Protein 5XP6 (pdb70)

Organism: Klebsiella pneumoniae (NCBI:txid573)

Foldseek 3Di:
DWDDQPQKIWADDDPFKIKIWHWDQDVPPGTFIFIWMWGDDDQEIETEFAALAQVVRLSVVVCCCVPPNHYHAAYEFFAQARRGARNVVNCVVSVHQYEYAPVRQVCNVVNVGHHGPFHWDADPLFWTDDVRVPPVRQWTKGQLAFFLARRGIWTDGPPDLEIERELLWDALPDPASPDSVRGDLVCSLSSLVSSCVVRVSRQWYHYTGDHIYGCSRSVNSSVRSVVSD

Secondary structure (DSSP, 8-state):
--EEETTEEEEEEETTEEEEEEEEEETTTEEEEEEEEEEEETTEEEEES--SSHHHHHHHHHHHHHHT-S-EEEEEE-SSSHHHHTTHHHHHHTT-EEEEEHHHHHHTTTTTPPPPSEEE-B-TTSBBPGGGSTT-TTEEEE---SSSSTT--EEEETTSSEEE-GGG---TT-SS----TT--TTTHHHHHHHHHHHSTT--EEE-SSS--B-THHHHHHHHHHHTT-

Solvent-accessible surface area: 9811 Å² total; per-residue (Å²): 119,97,62,206,35,65,107,4,28,3,77,100,22,22,117,44,0,33,10,1,10,1,76,44,104,62,126,82,175,42,67,40,34,2,8,0,0,0,3,78,43,45,52,52,0,0,2,0,0,2,1,14,40,56,118,24,2,42,55,1,28,69,4,2,133,126,93,25,88,62,93,25,39,4,0,0,0,1,1,2,39,64,10,0,1,20,0,2,74,13,0,51,96,58,69,8,32,0,18,0,11,37,58,0,20,129,31,0,98,136,62,65,25,68,35,10,101,82,50,0,54,40,40,124,104,5,80,21,73,112,96,35,12,63,117,9,52,24,8,84,0,12,55,10,13,35,0,11,6,48,3,2,2,0,0,2,6,78,87,44,89,7,0,0,1,1,2,0,1,16,31,31,164,24,193,70,8,49,113,54,70,78,25,39,62,84,89,0,3,66,3,0,110,33,0,5,79,15,16,92,188,8,68,52,0,0,0,0,67,21,59,23,35,56,76,42,0,10,92,54,0,0,165,32,0,41,186,56,169

Structure (mmCIF, N/CA/C/O backbone):
data_5XP6
#
_entry.id   5XP6
#
_cell.length_a   41.425
_cell.length_b   59.807
_cell.length_c   42.098
_cell.angle_alpha   90.000
_cell.angle_beta   97.780
_cell.angle_gamma   90.000
#
_symmetry.space_group_name_H-M   'P 1 21 1'
#
loop_
_entity.id
_entity.type
_entity.pdbx_description
1 polymer 'Metallo-beta-lactamase type 2'
2 non-polymer 'ZINC ION'
3 non-polymer 'HYDROXIDE ION'
4 non-polymer 1,2-ETHANEDIOL
5 non-polymer 'SUCCINIC ACID'
6 water water
#
loop_
_atom_site.group_PDB
_atom_site.id
_atom_site.type_symbol
_atom_site.label_atom_id
_atom_site.label_alt_id
_atom_site.label_comp_id
_atom_site.label_asym_id
_atom_site.label_entity_id
_atom_site.label_seq_id
_atom_site.pdbx_PDB_ins_code
_atom_site.Cartn_x
_atom_site.Cartn_y
_atom_site.Cartn_z
_atom_site.occupancy
_atom_site.B_iso_or_equiv
_atom_site.auth_seq_id
_atom_site.auth_comp_id
_atom_site.auth_asym_id
_atom_site.auth_atom_id
_atom_site.pdbx_PDB_model_num
ATOM 1 N N . GLY A 1 15 ? -8.544 -9.816 9.235 1.00 23.88 42 GLY A N 1
ATOM 2 C CA . GLY A 1 15 ? -8.350 -10.786 8.121 1.00 22.65 42 GLY A CA 1
ATOM 3 C C . GLY A 1 15 ? -7.088 -10.490 7.336 1.00 21.04 42 GLY A C 1
ATOM 4 O O . GLY A 1 15 ? -6.140 -11.279 7.353 1.00 21.11 42 GLY A O 1
ATOM 5 N N . ASP A 1 16 ? -7.083 -9.343 6.654 1.00 17.80 43 ASP A N 1
ATOM 6 C CA . ASP A 1 16 ? -5.936 -8.898 5.869 1.00 14.92 43 ASP A CA 1
ATOM 7 C C . ASP A 1 16 ? -4.650 -8.921 6.680 1.00 13.60 43 ASP A C 1
ATOM 8 O O . ASP A 1 16 ? -4.627 -8.592 7.866 1.00 15.83 43 ASP A O 1
ATOM 13 N N . GLN A 1 17 ? -3.582 -9.310 6.001 1.00 11.29 44 GLN A N 1
ATOM 14 C CA A GLN A 1 17 ? -2.256 -9.300 6.579 0.65 11.28 44 GLN A CA 1
ATOM 15 C CA B GLN A 1 17 ? -2.247 -9.313 6.570 0.35 11.50 44 GLN A CA 1
ATOM 16 C C . GLN A 1 17 ? -1.398 -8.350 5.764 1.00 9.71 44 GLN A C 1
ATOM 17 O O . GLN A 1 17 ? -1.154 -8.592 4.585 1.00 10.10 44 GLN A O 1
ATOM 28 N N . ARG A 1 18 ? -0.956 -7.263 6.393 1.00 8.86 45 ARG A N 1
ATOM 29 C CA . ARG A 1 18 ? -0.049 -6.329 5.743 1.00 8.47 45 ARG A CA 1
ATOM 30 C C . ARG A 1 18 ? 1.352 -6.894 5.866 1.00 9.10 45 ARG A C 1
ATOM 31 O O . ARG A 1 18 ? 1.776 -7.276 6.951 1.00 12.16 45 ARG A O 1
ATOM 39 N N . PHE A 1 19 ? 2.064 -6.965 4.752 1.00 8.18 46 PHE A N 1
ATOM 40 C CA . PHE A 1 19 ? 3.404 -7.527 4.727 1.00 8.76 46 PHE A CA 1
ATOM 41 C C . PHE A 1 19 ? 4.195 -6.630 3.802 1.00 9.01 46 PHE A C 1
ATOM 42 O O . PHE A 1 19 ? 4.003 -6.665 2.584 1.00 8.98 46 PHE A O 1
ATOM 50 N N . GLY A 1 20 ? 5.048 -5.797 4.392 1.00 10.58 47 GLY A N 1
ATOM 51 C CA . GLY A 1 20 ? 5.652 -4.702 3.657 1.00 10.60 47 GLY A CA 1
ATOM 52 C C . GLY A 1 20 ? 4.547 -3.877 3.028 1.00 9.66 4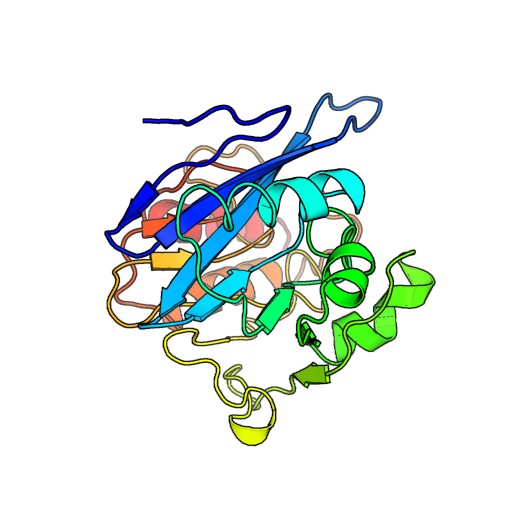7 GLY A C 1
ATOM 53 O O . GLY A 1 20 ? 3.575 -3.520 3.690 1.00 10.30 47 GLY A O 1
ATOM 54 N N . ASP A 1 21 ? 4.680 -3.609 1.737 1.00 8.59 48 ASP A N 1
ATOM 55 C CA . ASP A 1 21 ? 3.726 -2.773 1.018 1.00 7.62 48 ASP A CA 1
ATOM 56 C C . ASP A 1 21 ? 2.640 -3.583 0.312 1.00 6.65 48 ASP A C 1
ATOM 57 O O . ASP A 1 21 ? 1.904 -3.028 -0.502 1.00 7.17 48 ASP A O 1
ATOM 62 N N . LEU A 1 22 ? 2.539 -4.872 0.637 1.00 6.45 49 LEU A N 1
ATOM 63 C CA . LEU A 1 22 ? 1.550 -5.761 0.042 1.00 6.41 49 LEU A CA 1
ATOM 64 C C . LEU A 1 22 ? 0.541 -6.203 1.098 1.00 6.38 49 LEU A C 1
ATOM 65 O O . LEU A 1 22 ? 0.749 -6.011 2.305 1.00 6.91 49 LEU A O 1
ATOM 70 N N . VAL A 1 23 ? -0.562 -6.781 0.635 1.00 6.34 50 VAL A N 1
ATOM 71 C CA . VAL A 1 23 ? -1.598 -7.306 1.515 1.00 6.60 50 VAL A CA 1
ATOM 72 C C . VAL A 1 23 ? -1.923 -8.734 1.081 1.00 6.50 50 VAL A C 1
ATOM 73 O O . VAL A 1 23 ? -2.018 -9.021 -0.116 1.00 6.97 50 VAL A O 1
ATOM 77 N N . PHE A 1 24 ? -2.090 -9.619 2.065 1.00 6.76 51 PHE A N 1
ATOM 78 C CA . PHE A 1 24 ? -2.422 -11.020 1.829 1.00 7.28 51 PHE A CA 1
ATOM 79 C C . PHE A 1 24 ? -3.692 -11.355 2.596 1.00 7.49 51 PHE A C 1
ATOM 80 O O . PHE A 1 24 ? -3.855 -10.930 3.737 1.00 8.95 51 PHE A O 1
ATOM 88 N N A ARG A 1 25 ? -4.588 -12.114 1.975 0.46 7.60 52 ARG A N 1
ATOM 89 N N B ARG A 1 25 ? -4.595 -12.098 1.960 0.54 7.41 52 ARG A N 1
ATOM 90 C CA A ARG A 1 25 ? -5.855 -12.468 2.606 0.46 8.47 52 ARG A CA 1
ATOM 91 C CA B ARG A 1 25 ? -5.874 -12.467 2.568 0.54 8.10 52 ARG A CA 1
ATOM 92 C C A ARG A 1 25 ? -6.194 -13.917 2.310 0.46 7.67 52 ARG A C 1
ATOM 93 C C B ARG A 1 25 ? -6.143 -13.939 2.305 0.54 7.56 52 ARG A C 1
ATOM 94 O O A ARG A 1 25 ? -6.302 -14.304 1.147 0.46 7.54 52 ARG A O 1
ATOM 95 O O B ARG A 1 25 ? -6.145 -14.367 1.153 0.54 7.29 52 ARG A O 1
ATOM 110 N N . GLN A 1 26 ? -6.372 -14.719 3.356 1.00 8.08 53 GLN A N 1
ATOM 111 C CA . GLN A 1 26 ? -6.740 -16.112 3.167 1.00 7.58 53 GLN A CA 1
ATOM 112 C C . GLN A 1 26 ? -8.195 -16.191 2.703 1.00 7.53 53 GLN A C 1
ATOM 113 O O . GLN A 1 26 ? -9.081 -15.595 3.321 1.00 9.60 53 GLN A O 1
ATOM 119 N N . LEU A 1 27 ? -8.426 -16.924 1.617 1.00 6.80 54 LEU A N 1
ATOM 120 C CA . LEU A 1 27 ? -9.766 -17.091 1.045 1.00 7.56 54 LEU A CA 1
ATOM 121 C C . LEU A 1 27 ? -10.388 -18.455 1.330 1.00 8.23 54 LEU A C 1
ATOM 122 O O . LEU A 1 27 ? -11.606 -18.592 1.337 1.00 10.83 54 LEU A O 1
ATOM 127 N N . ALA A 1 28 ? -9.544 -19.460 1.527 1.00 8.07 55 ALA A N 1
ATOM 128 C CA . ALA A 1 28 ? -9.970 -20.839 1.755 1.00 9.04 55 ALA A CA 1
ATOM 129 C C . ALA A 1 28 ? -8.772 -21.536 2.379 1.00 8.09 55 ALA A C 1
ATOM 130 O O . ALA A 1 28 ? -7.691 -20.972 2.386 1.00 8.39 55 ALA A O 1
ATOM 132 N N . PRO A 1 29 ? -8.933 -22.763 2.891 1.00 9.49 56 PRO A N 1
ATOM 133 C CA . PRO A 1 29 ? -7.802 -23.410 3.584 1.00 10.61 56 PRO A CA 1
ATOM 134 C C . PRO A 1 29 ? -6.415 -23.409 2.903 1.00 10.07 56 PRO A C 1
ATOM 135 O O . PRO A 1 29 ? -5.387 -23.264 3.563 1.00 11.76 56 PRO A O 1
ATOM 139 N N . ASN A 1 30 ? -6.391 -23.554 1.591 1.00 9.24 57 ASN A N 1
ATOM 140 C CA . ASN A 1 30 ? -5.145 -23.624 0.823 1.00 7.91 57 ASN A CA 1
ATOM 141 C C . ASN A 1 30 ? -5.024 -22.493 -0.208 1.00 6.71 57 ASN A C 1
ATOM 142 O O . ASN A 1 30 ? -4.253 -22.609 -1.159 1.00 7.11 57 ASN A O 1
ATOM 147 N N . VAL A 1 31 ? -5.788 -21.412 -0.034 1.00 6.28 58 VAL A N 1
ATOM 148 C CA . VAL A 1 31 ? -5.827 -20.345 -1.036 1.00 5.88 58 VAL A CA 1
ATOM 149 C C . VAL A 1 31 ? -5.746 -18.972 -0.382 1.00 5.71 58 VAL A C 1
ATOM 150 O O . VAL A 1 31 ? -6.518 -18.664 0.531 1.00 6.25 58 VAL A O 1
ATOM 154 N N . TRP A 1 32 ? -4.830 -18.147 -0.888 1.00 5.64 59 TRP A N 1
ATOM 155 C CA . TRP A 1 32 ? -4.668 -16.771 -0.445 1.00 5.98 59 TRP A CA 1
ATOM 156 C C . TRP A 1 32 ? -4.665 -15.838 -1.631 1.00 5.65 59 TRP A C 1
ATOM 157 O O . TRP A 1 32 ? -4.204 -16.194 -2.721 1.00 6.45 59 TRP A O 1
ATOM 168 N N . GLN A 1 33 ? -5.151 -14.620 -1.409 1.00 5.66 60 GLN A N 1
ATOM 169 C CA . GLN A 1 33 ? -5.073 -13.543 -2.384 1.00 5.33 60 GLN A CA 1
ATOM 170 C C . GLN A 1 33 ? -3.900 -12.634 -2.045 1.00 5.31 60 GLN A C 1
ATOM 171 O O . GLN A 1 33 ? -3.764 -12.204 -0.895 1.00 6.19 60 GLN A O 1
ATOM 177 N N . HIS A 1 34 ? -3.064 -12.345 -3.041 1.00 4.99 61 HIS A N 1
ATOM 178 C CA . HIS A 1 34 ? -2.015 -11.337 -2.913 1.00 5.17 61 HIS A CA 1
ATOM 179 C C . HIS A 1 34 ? -2.452 -10.050 -3.544 1.00 4.96 61 HIS A C 1
ATOM 180 O O . HIS A 1 34 ? -3.121 -10.066 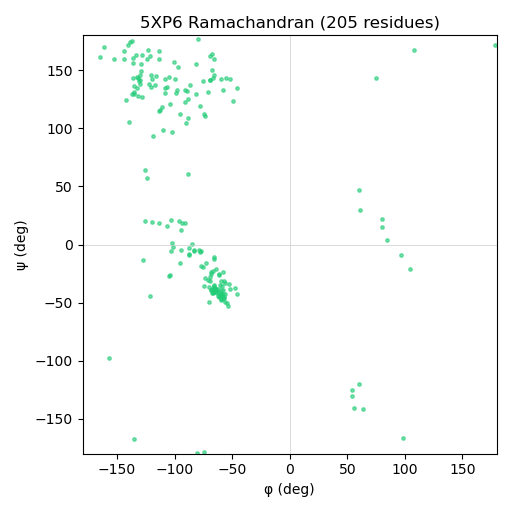-4.580 1.00 5.22 61 HIS A O 1
ATOM 187 N N . THR A 1 35 ? -2.083 -8.928 -2.925 1.00 5.37 62 THR A N 1
ATOM 188 C CA . THR A 1 35 ? -2.457 -7.616 -3.426 1.00 5.28 62 THR A CA 1
ATOM 189 C C . THR A 1 35 ? -1.245 -6.689 -3.378 1.00 5.18 62 THR A C 1
ATOM 190 O O . THR A 1 35 ? -0.559 -6.595 -2.349 1.00 5.91 62 THR A O 1
ATOM 194 N N . SER A 1 36 ? -1.002 -6.005 -4.494 1.00 5.12 63 SER A N 1
ATOM 195 C CA . SER A 1 36 ? 0.090 -5.055 -4.624 1.00 5.23 63 SER A CA 1
ATOM 196 C C . SER A 1 36 ? -0.438 -3.782 -5.281 1.00 5.15 63 SER A C 1
ATOM 197 O O . SE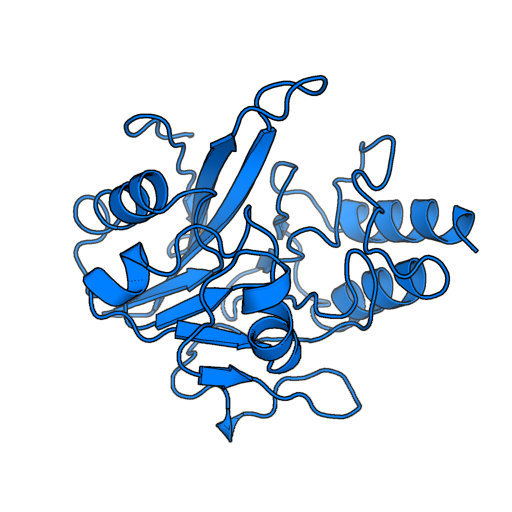R A 1 36 ? -1.505 -3.791 -5.902 1.00 5.42 63 SER A O 1
ATOM 200 N N . TYR A 1 37 ? 0.328 -2.701 -5.162 1.00 5.62 64 TYR A N 1
ATOM 201 C CA . TYR A 1 37 ? -0.140 -1.365 -5.538 1.00 5.94 64 TYR A CA 1
ATOM 202 C C . TYR A 1 37 ? 0.853 -0.646 -6.426 1.00 6.27 64 TYR A C 1
ATOM 203 O O . TYR A 1 37 ? 2.054 -0.707 -6.181 1.00 7.20 64 TYR A O 1
ATOM 212 N N . LEU A 1 38 ? 0.348 0.071 -7.427 1.00 6.55 65 LEU A N 1
ATOM 213 C CA . LEU A 1 38 ? 1.177 0.940 -8.259 1.00 7.52 65 LEU A CA 1
ATOM 214 C C . LEU A 1 38 ? 0.499 2.275 -8.474 1.00 9.10 65 LEU A C 1
ATOM 215 O O . LEU A 1 38 ? -0.685 2.329 -8.777 1.00 10.14 65 LEU A O 1
ATOM 220 N N . ASP A 1 39 ? 1.260 3.356 -8.374 1.00 11.04 66 ASP A N 1
ATOM 221 C CA A ASP A 1 39 ? 0.747 4.665 -8.751 0.15 11.89 66 ASP A CA 1
ATOM 222 C CA B ASP A 1 39 ? 0.752 4.663 -8.761 0.85 11.86 66 ASP A CA 1
ATOM 223 C C . ASP A 1 39 ? 0.490 4.725 -10.262 1.00 12.22 66 ASP A C 1
ATOM 224 O O . ASP A 1 39 ? 1.378 4.434 -11.067 1.00 13.60 66 ASP A O 1
ATOM 233 N N . MET A 1 40 ? -0.737 5.081 -10.632 1.00 13.40 67 MET A N 1
ATOM 234 C CA . MET A 1 40 ? -1.094 5.355 -12.014 1.00 15.80 67 MET A CA 1
ATOM 235 C C . MET A 1 40 ? -1.322 6.858 -12.008 1.00 17.19 67 MET A C 1
ATOM 236 O O . MET A 1 40 ? -2.384 7.312 -11.572 1.00 18.34 67 MET A O 1
ATOM 241 N N . PRO A 1 41 ? -0.316 7.643 -12.435 1.00 19.05 68 PRO A N 1
ATOM 242 C CA . PRO A 1 41 ? -0.480 9.091 -12.334 1.00 19.93 68 PRO A CA 1
ATOM 243 C C . PRO A 1 41 ? -1.816 9.552 -12.919 1.00 21.90 68 PRO A C 1
ATOM 244 O O . PRO A 1 41 ? -2.116 9.250 -14.073 1.00 23.74 68 PRO A O 1
ATOM 248 N N . GLY A 1 42 ? -2.618 10.242 -12.110 1.00 21.54 69 GLY A N 1
ATOM 249 C CA . GLY A 1 42 ? -3.952 10.680 -12.523 1.00 24.54 69 GLY A CA 1
ATOM 250 C C . GLY A 1 42 ? -5.094 9.770 -12.089 1.00 24.78 69 GLY A C 1
ATOM 251 O O . GLY A 1 42 ? -6.261 10.132 -12.248 1.00 28.22 69 GLY A O 1
ATOM 252 N N . PHE A 1 43 ? -4.770 8.590 -11.554 1.00 22.63 70 PHE A N 1
ATOM 253 C CA . PHE A 1 43 ? -5.788 7.649 -11.064 1.00 22.71 70 PHE A CA 1
ATOM 254 C C . PHE A 1 43 ? -5.570 7.170 -9.620 1.00 19.98 70 PHE A C 1
ATOM 255 O O . PHE A 1 43 ? -6.471 6.572 -9.037 1.00 20.93 70 PHE A O 1
ATOM 263 N N . GLY A 1 44 ? -4.390 7.413 -9.050 1.00 14.91 71 GLY A N 1
ATOM 264 C CA . GLY A 1 44 ? -4.084 6.977 -7.691 1.00 11.77 71 GLY A CA 1
ATOM 265 C C . GLY A 1 44 ? -3.289 5.686 -7.632 1.00 9.94 71 GLY A C 1
ATOM 266 O O . GLY A 1 44 ? -2.736 5.231 -8.629 1.00 10.20 71 GLY A O 1
ATOM 267 N N . ALA A 1 45 ? -3.234 5.111 -6.436 1.00 9.05 72 ALA A N 1
ATOM 268 C CA . ALA A 1 45 ? -2.491 3.882 -6.176 1.00 8.82 72 ALA A CA 1
ATOM 269 C C . ALA A 1 45 ? -3.406 2.687 -6.397 1.00 8.64 72 ALA A C 1
ATOM 270 O O . ALA A 1 45 ? -4.248 2.385 -5.563 1.00 10.54 72 ALA A O 1
ATOM 272 N N . VAL A 1 46 ? -3.213 1.994 -7.512 1.00 7.13 73 VAL A N 1
ATOM 273 C CA . VAL A 1 46 ? -4.142 0.976 -7.978 1.00 7.00 73 VAL A CA 1
ATOM 274 C C . VAL A 1 46 ? -3.764 -0.395 -7.427 1.00 6.08 73 VAL A C 1
ATOM 275 O O . VAL A 1 46 ? -2.650 -0.877 -7.638 1.00 6.22 73 VAL A O 1
ATOM 279 N N . ALA A 1 47 ? -4.702 -1.016 -6.719 1.00 6.32 74 ALA A N 1
ATOM 280 C CA . ALA A 1 47 ? -4.535 -2.374 -6.215 1.00 6.17 74 ALA A CA 1
ATOM 281 C C . ALA A 1 47 ? -4.693 -3.377 -7.344 1.00 5.85 74 ALA A C 1
ATOM 282 O O . ALA A 1 47 ? -5.583 -3.227 -8.185 1.00 7.20 74 ALA A O 1
ATOM 284 N N . SER A 1 48 ? -3.869 -4.420 -7.325 1.00 5.27 75 SER A N 1
ATOM 285 C CA . SER A 1 48 ? -4.039 -5.568 -8.204 1.00 5.12 75 SER A CA 1
ATOM 286 C C . SER A 1 48 ? -3.910 -6.837 -7.378 1.00 4.74 75 SER A C 1
ATOM 287 O O . SER A 1 48 ? -2.975 -6.965 -6.576 1.00 4.97 75 SER A O 1
ATOM 290 N N . ASN A 1 49 ? -4.832 -7.768 -7.609 1.00 4.85 76 ASN A N 1
ATOM 291 C CA . ASN A 1 49 ? -4.890 -9.036 -6.896 1.00 4.79 76 ASN A CA 1
ATOM 292 C C . ASN A 1 49 ? -4.475 -10.217 -7.774 1.00 4.61 76 ASN A C 1
ATOM 293 O O . ASN A 1 49 ? -4.850 -10.286 -8.952 1.00 5.23 76 ASN A O 1
ATOM 298 N N . GLY A 1 50 ? -3.778 -11.163 -7.151 1.00 4.69 77 GLY A N 1
ATOM 299 C CA . GLY A 1 50 ? -3.565 -12.495 -7.704 1.00 4.62 77 GLY A CA 1
ATOM 300 C C . GLY A 1 50 ? -3.785 -13.541 -6.621 1.00 4.46 77 GLY A C 1
ATOM 301 O O . GLY A 1 50 ? -4.314 -13.238 -5.552 1.00 4.98 77 GLY A O 1
ATOM 302 N N . LEU A 1 51 ? -3.375 -14.777 -6.910 1.00 4.73 78 LEU A N 1
ATOM 303 C CA . LEU A 1 51 ? -3.627 -15.891 -6.001 1.00 4.79 78 LEU A CA 1
ATOM 304 C C . LEU A 1 51 ? -2.376 -16.696 -5.696 1.00 4.72 78 LEU A C 1
ATOM 305 O O . LEU A 1 51 ? -1.425 -16.745 -6.485 1.00 5.08 78 LEU A O 1
ATOM 310 N N . ILE A 1 52 ? -2.429 -17.352 -4.540 1.00 4.82 79 ILE A N 1
ATOM 311 C CA . ILE A 1 52 ? -1.414 -18.284 -4.071 1.00 5.04 79 ILE A CA 1
ATOM 312 C C . ILE A 1 52 ? -2.178 -19.528 -3.610 1.00 4.99 79 ILE A C 1
ATOM 313 O O . ILE A 1 52 ? -3.116 -19.414 -2.814 1.00 5.81 79 ILE A O 1
ATOM 318 N N . VAL A 1 53 ? -1.783 -20.698 -4.105 1.00 5.13 80 VAL A N 1
ATOM 319 C CA . VAL A 1 53 ? -2.487 -21.939 -3.805 1.00 5.39 80 VAL A CA 1
ATOM 320 C C . VAL A 1 53 ? -1.484 -22.969 -3.307 1.00 5.70 80 VAL A C 1
ATOM 321 O O . VAL A 1 53 ? -0.493 -23.237 -3.986 1.00 6.16 80 VAL A O 1
ATOM 325 N N . ARG A 1 54 ? -1.737 -23.561 -2.139 1.00 6.00 81 ARG A N 1
ATOM 326 C CA . ARG A 1 54 ? -0.950 -24.713 -1.716 1.00 6.39 81 ARG A CA 1
ATOM 327 C C . ARG A 1 54 ? -1.615 -25.971 -2.258 1.00 6.44 81 ARG A C 1
ATOM 328 O O . ARG A 1 54 ? -2.798 -26.213 -2.018 1.00 7.22 81 ARG A O 1
ATOM 336 N N . ASP A 1 55 ? -0.838 -26.765 -2.987 1.00 6.55 82 ASP A N 1
ATOM 337 C CA . ASP A 1 55 ? -1.268 -28.059 -3.496 1.00 7.22 82 ASP A CA 1
ATOM 338 C C . ASP A 1 55 ? -0.348 -29.111 -2.890 1.00 6.95 82 ASP A C 1
ATOM 339 O O . ASP A 1 55 ? 0.731 -29.369 -3.418 1.00 7.50 82 ASP A O 1
ATOM 344 N N . GLY A 1 56 ? -0.759 -29.691 -1.765 1.00 7.06 83 GLY A N 1
ATOM 345 C CA . GLY A 1 56 ? 0.081 -30.646 -1.055 1.00 7.39 83 GLY A CA 1
ATOM 346 C C . GLY A 1 56 ? 1.385 -30.007 -0.616 1.00 6.98 83 GLY A C 1
ATOM 347 O O . GLY A 1 56 ? 1.379 -29.039 0.146 1.00 7.40 83 GLY A O 1
ATOM 348 N N . GLY A 1 57 ? 2.496 -30.555 -1.101 1.00 7.14 84 GLY A N 1
ATOM 349 C CA . GLY A 1 57 ? 3.826 -30.081 -0.739 1.00 7.52 84 GLY A CA 1
ATOM 350 C C . GLY A 1 57 ? 4.426 -29.006 -1.621 1.00 7.42 84 GLY A C 1
ATOM 351 O O . GLY A 1 57 ? 5.632 -28.800 -1.574 1.00 8.84 84 GLY A O 1
ATOM 352 N N . ARG A 1 58 ? 3.610 -28.313 -2.407 1.00 7.27 85 ARG A N 1
ATOM 353 C CA . ARG A 1 58 ? 4.120 -27.242 -3.246 1.00 7.16 85 ARG A CA 1
ATOM 354 C C . ARG A 1 58 ? 3.110 -26.110 -3.319 1.00 6.37 85 ARG A C 1
ATOM 355 O O . ARG A 1 58 ? 1.941 -26.259 -2.942 1.00 6.93 85 ARG A O 1
ATOM 363 N N . VAL A 1 59 ? 3.594 -24.977 -3.824 1.00 5.96 86 VAL A N 1
ATOM 364 C CA . VAL A 1 59 ? 2.796 -23.773 -3.954 1.00 5.77 86 VAL A CA 1
ATOM 365 C C . VAL A 1 59 ? 2.733 -23.366 -5.431 1.00 5.66 86 VAL A C 1
ATOM 366 O O . VAL A 1 59 ? 3.705 -23.513 -6.175 1.00 6.10 86 VAL A O 1
ATOM 370 N N . LEU A 1 60 ? 1.567 -22.874 -5.837 1.00 5.48 87 LEU A N 1
ATOM 371 C CA . LEU A 1 60 ? 1.301 -22.423 -7.200 1.00 5.26 87 LEU A CA 1
ATOM 372 C C . LEU A 1 60 ? 0.859 -20.964 -7.118 1.00 5.05 87 LEU A C 1
ATOM 373 O O . LEU A 1 60 ? 0.075 -20.603 -6.239 1.00 6.14 87 LEU A O 1
ATOM 378 N N . VAL A 1 61 ? 1.351 -20.128 -8.029 1.00 4.83 88 VAL A N 1
ATOM 379 C CA . VAL A 1 61 ? 1.024 -18.707 -8.024 1.00 4.78 88 VAL A CA 1
ATOM 380 C C . VAL A 1 61 ? 0.277 -18.331 -9.305 1.00 4.45 88 VAL A C 1
ATOM 381 O O . VAL A 1 61 ? 0.638 -18.777 -10.393 1.00 4.98 88 VAL A O 1
ATOM 385 N N . VAL A 1 62 ? -0.767 -17.516 -9.148 1.00 4.41 89 VAL A N 1
ATOM 386 C CA . VAL A 1 62 ? -1.483 -16.917 -10.265 1.00 4.34 89 VAL A CA 1
ATOM 387 C C . VAL A 1 62 ? -1.226 -15.407 -10.215 1.00 4.06 89 VAL A C 1
ATOM 388 O O . VAL A 1 62 ? -1.614 -14.737 -9.246 1.00 4.45 89 VAL A O 1
ATOM 392 N N . ASP A 1 63 ? -0.553 -14.918 -11.263 1.00 4.00 90 ASP A N 1
ATOM 393 C CA . ASP A 1 63 ? -0.175 -13.522 -11.492 1.00 4.08 90 ASP A CA 1
ATOM 394 C C . ASP A 1 63 ? 0.994 -13.083 -10.619 1.00 4.13 90 ASP A C 1
ATOM 395 O O . ASP A 1 63 ? 1.131 -13.477 -9.459 1.00 4.51 90 ASP A O 1
ATOM 400 N N . THR A 1 64 ? 1.848 -12.252 -11.212 1.00 4.27 91 THR A N 1
ATOM 401 C CA . THR A 1 64 ? 2.838 -11.542 -10.421 1.00 4.34 91 THR A CA 1
ATOM 402 C C . THR A 1 64 ? 2.178 -10.336 -9.736 1.00 4.26 91 THR A C 1
ATOM 403 O O . THR A 1 64 ? 0.987 -10.067 -9.922 1.00 4.75 91 THR A O 1
ATOM 407 N N . ALA A 1 65 ? 2.969 -9.638 -8.924 1.00 4.58 92 ALA A N 1
ATOM 408 C CA . ALA A 1 65 ? 2.640 -8.277 -8.525 1.00 4.67 92 ALA A CA 1
ATOM 409 C C . ALA A 1 65 ? 3.035 -7.313 -9.655 1.00 4.68 92 ALA A C 1
ATOM 410 O O . ALA A 1 65 ? 3.565 -7.722 -10.691 1.00 5.07 92 ALA A O 1
ATOM 412 N N . TRP A 1 66 ? 2.806 -6.022 -9.450 1.00 4.95 93 TRP A N 1
ATOM 413 C CA . TRP A 1 66 ? 3.172 -5.049 -10.477 1.00 5.09 93 TRP A CA 1
ATOM 414 C C . TRP A 1 66 ? 4.652 -5.036 -10.793 1.00 5.20 93 TRP A C 1
ATOM 415 O O . TRP A 1 66 ? 5.042 -4.760 -11.927 1.00 5.78 93 TRP A O 1
ATOM 426 N N . THR A 1 67 ? 5.500 -5.261 -9.787 1.00 5.23 94 THR A N 1
ATOM 427 C CA . THR A 1 67 ? 6.936 -5.106 -9.976 1.00 5.67 94 THR A CA 1
ATOM 428 C C . THR A 1 67 ? 7.711 -6.333 -9.525 1.00 5.42 94 THR A C 1
ATOM 429 O O . THR A 1 67 ? 7.218 -7.175 -8.760 1.00 5.36 94 THR A O 1
ATOM 433 N N . ASP A 1 68 ? 8.953 -6.413 -9.981 1.00 5.87 95 ASP A N 1
ATOM 434 C CA . ASP A 1 68 ? 9.864 -7.456 -9.528 1.00 6.00 95 ASP A CA 1
ATOM 435 C C . ASP A 1 68 ? 10.048 -7.408 -8.009 1.00 6.05 95 ASP A C 1
ATOM 436 O O . ASP A 1 68 ? 9.982 -8.441 -7.347 1.00 6.37 95 ASP A O 1
ATOM 441 N N . ASP A 1 69 ? 10.282 -6.221 -7.454 1.00 6.54 96 ASP A N 1
ATOM 442 C CA . ASP A 1 69 ? 10.495 -6.117 -6.008 1.00 7.27 96 ASP A CA 1
ATOM 443 C C . ASP A 1 69 ? 9.271 -6.617 -5.232 1.00 6.46 96 ASP A C 1
ATOM 444 O O . ASP A 1 69 ? 9.401 -7.332 -4.237 1.00 7.04 96 ASP A O 1
ATOM 449 N N . GLN A 1 70 ? 8.082 -6.223 -5.671 1.00 5.96 97 GLN A N 1
ATOM 450 C CA . GLN A 1 70 ? 6.866 -6.664 -4.997 1.00 5.80 97 GLN A CA 1
ATOM 451 C C . GLN A 1 70 ? 6.687 -8.177 -5.137 1.00 5.45 97 GLN A C 1
ATOM 452 O O . GLN A 1 70 ? 6.220 -8.846 -4.211 1.00 5.98 97 GLN A O 1
ATOM 458 N N . THR A 1 71 ? 7.043 -8.718 -6.299 1.00 5.25 98 THR A N 1
ATOM 459 C CA . THR A 1 71 ? 6.901 -10.144 -6.536 1.00 5.30 98 THR A CA 1
ATOM 460 C C . THR A 1 71 ? 7.876 -10.943 -5.663 1.00 5.54 98 THR A C 1
ATOM 461 O O . THR A 1 71 ? 7.504 -11.984 -5.110 1.00 6.06 98 THR A O 1
ATOM 465 N N . ALA A 1 72 ? 9.096 -10.442 -5.493 1.00 6.11 99 ALA A N 1
ATOM 466 C CA . ALA A 1 72 ? 10.018 -11.050 -4.541 1.00 6.66 99 ALA A CA 1
ATOM 467 C C . ALA A 1 72 ? 9.419 -11.041 -3.129 1.00 6.76 99 ALA A C 1
ATOM 468 O O . ALA A 1 72 ? 9.614 -11.989 -2.365 1.00 7.55 99 ALA A O 1
ATOM 470 N N . GLN A 1 73 ? 8.681 -9.986 -2.782 1.00 6.85 100 GLN A N 1
ATOM 471 C CA . GLN A 1 73 ? 7.995 -9.940 -1.485 1.00 7.51 100 GLN A CA 1
ATOM 472 C C . GLN A 1 73 ? 6.888 -10.988 -1.373 1.00 6.80 100 GLN A C 1
ATOM 473 O O . GLN A 1 73 ? 6.701 -11.564 -0.303 1.00 7.58 100 GLN A O 1
ATOM 479 N N . ILE A 1 74 ? 6.159 -11.251 -2.458 1.00 6.25 101 ILE A N 1
ATOM 480 C CA . ILE A 1 74 ? 5.208 -12.365 -2.442 1.00 6.00 101 ILE A CA 1
ATOM 481 C C . ILE A 1 74 ? 5.946 -13.662 -2.092 1.00 6.10 101 ILE A C 1
ATOM 482 O O . ILE A 1 74 ? 5.493 -14.452 -1.257 1.00 6.49 101 ILE A O 1
ATOM 487 N N . LEU A 1 75 ? 7.092 -13.887 -2.726 1.00 6.05 102 LEU A N 1
ATOM 488 C CA . LEU A 1 75 ? 7.837 -15.119 -2.485 1.00 6.33 102 LEU A CA 1
ATOM 489 C C . LEU A 1 75 ? 8.351 -15.170 -1.034 1.00 7.01 102 LEU A C 1
ATOM 490 O O . LEU A 1 75 ? 8.385 -16.240 -0.426 1.00 7.69 102 LEU A O 1
ATOM 495 N N . ASN A 1 76 ? 8.720 -14.014 -0.479 1.00 7.38 103 ASN A N 1
ATOM 496 C CA A ASN A 1 76 ? 9.130 -13.919 0.929 0.60 8.19 103 ASN A CA 1
ATOM 497 C CA B ASN A 1 76 ? 9.140 -13.919 0.916 0.40 8.02 103 ASN A CA 1
ATOM 498 C C . ASN A 1 76 ? 7.980 -14.275 1.857 1.00 7.93 103 ASN A C 1
ATOM 499 O O . ASN A 1 76 ? 8.157 -15.011 2.828 1.00 9.02 103 ASN A O 1
ATOM 508 N N . TRP A 1 77 ? 6.794 -13.754 1.561 1.00 7.44 104 TRP A N 1
ATOM 509 C CA . TRP A 1 77 ? 5.611 -14.081 2.349 1.00 7.78 104 TRP A CA 1
ATOM 510 C C . TRP A 1 77 ? 5.336 -15.571 2.287 1.00 7.35 104 TRP A C 1
ATOM 511 O O . TRP A 1 77 ? 5.049 -16.202 3.310 1.00 7.98 104 TRP A O 1
ATOM 522 N N . ILE A 1 78 ? 5.433 -16.159 1.096 1.00 6.95 105 ILE A N 1
ATOM 523 C CA . ILE A 1 78 ? 5.208 -17.598 0.952 1.00 6.84 105 ILE A CA 1
ATOM 524 C C . ILE A 1 78 ? 6.203 -18.395 1.802 1.00 7.48 105 ILE A C 1
ATOM 525 O O . ILE A 1 78 ? 5.820 -19.350 2.482 1.00 8.05 105 ILE A O 1
ATOM 530 N N . LYS A 1 79 ? 7.468 -17.992 1.780 1.00 8.09 106 LYS A N 1
ATOM 531 C CA A LYS A 1 79 ? 8.491 -18.659 2.576 0.65 9.29 106 LYS A CA 1
ATOM 532 C CA B LYS A 1 79 ? 8.496 -18.657 2.579 0.35 9.18 106 LYS A CA 1
ATOM 533 C C . LYS A 1 79 ? 8.139 -18.623 4.067 1.00 9.92 106 LYS A C 1
ATOM 534 O O . LYS A 1 79 ? 8.278 -19.629 4.770 1.00 11.41 106 LYS A O 1
ATOM 545 N N . GLN A 1 80 ? 7.667 -17.472 4.541 1.00 10.16 107 GLN A N 1
ATOM 546 C CA A GLN A 1 80 ? 7.370 -17.320 5.959 0.47 11.37 107 GLN A CA 1
ATOM 547 C CA B GLN A 1 80 ? 7.333 -17.264 5.960 0.53 11.25 107 GLN A CA 1
ATOM 548 C C . GLN A 1 80 ? 6.061 -17.995 6.384 1.00 11.09 107 GLN A C 1
ATOM 549 O O . GLN A 1 80 ? 6.004 -18.582 7.464 1.00 12.91 107 GLN A O 1
ATOM 560 N N . GLU A 1 81 ? 5.034 -17.939 5.532 1.00 10.55 108 GLU A N 1
ATOM 561 C CA A GLU A 1 81 ? 3.695 -18.381 5.934 0.74 10.99 108 GLU A CA 1
ATOM 562 C CA B GLU A 1 81 ? 3.674 -18.363 5.889 0.26 11.45 108 GLU A CA 1
ATOM 563 C C . GLU A 1 81 ? 3.347 -19.802 5.489 1.00 10.37 108 GLU A C 1
ATOM 564 O O . GLU A 1 81 ? 2.475 -20.438 6.093 1.00 12.73 108 GLU A O 1
ATOM 575 N N . ILE A 1 82 ? 4.024 -20.304 4.456 1.00 9.33 109 ILE A N 1
ATOM 576 C CA . ILE A 1 82 ? 3.767 -21.651 3.944 1.00 8.93 109 ILE A CA 1
ATOM 577 C C . ILE A 1 82 ? 5.020 -22.515 3.996 1.00 9.21 109 ILE A C 1
ATOM 578 O O . ILE A 1 82 ? 4.952 -23.673 4.397 1.00 9.80 109 ILE A O 1
ATOM 583 N N . ASN A 1 83 ? 6.158 -21.956 3.592 1.00 9.28 110 ASN A N 1
ATOM 584 C CA . ASN A 1 83 ? 7.441 -22.641 3.687 1.00 10.20 110 ASN A CA 1
ATOM 585 C C . ASN A 1 83 ? 7.478 -23.944 2.884 1.00 9.94 110 ASN A C 1
ATOM 586 O O . ASN A 1 83 ? 7.916 -24.983 3.374 1.00 10.58 110 ASN A O 1
ATOM 591 N N . LEU A 1 84 ? 7.004 -23.861 1.641 1.00 9.26 111 LEU A N 1
ATOM 592 C CA . LEU A 1 84 ? 7.108 -24.945 0.668 1.00 9.34 111 LEU A CA 1
ATOM 593 C C . LEU A 1 84 ? 7.526 -24.340 -0.664 1.00 9.46 111 LEU A C 1
ATOM 594 O O . LEU A 1 84 ? 7.290 -23.158 -0.906 1.00 9.61 111 LEU A O 1
ATOM 599 N N . PRO A 1 85 ? 8.140 -25.146 -1.544 1.00 9.55 112 PRO A N 1
ATOM 600 C CA . PRO A 1 85 ? 8.608 -24.608 -2.822 1.00 9.61 112 PRO A CA 1
ATOM 601 C C . PRO A 1 85 ? 7.472 -24.155 -3.727 1.00 8.37 112 PRO A C 1
ATOM 602 O O . PRO A 1 85 ? 6.404 -24.766 -3.733 1.00 8.24 112 PRO A O 1
ATOM 606 N N . VAL A 1 86 ? 7.722 -23.095 -4.491 1.00 7.88 113 VAL A N 1
ATOM 607 C CA . VAL A 1 86 ? 6.776 -22.627 -5.500 1.00 7.29 113 VAL A CA 1
ATOM 608 C C . VAL A 1 86 ? 7.083 -23.363 -6.802 1.00 7.50 113 VAL A C 1
ATOM 609 O O . VAL A 1 86 ? 8.113 -23.117 -7.440 1.00 9.07 113 VAL A O 1
ATOM 613 N N . ALA A 1 87 ? 6.195 -24.279 -7.184 1.00 7.02 114 ALA A N 1
ATOM 614 C CA . ALA A 1 87 ? 6.432 -25.143 -8.340 1.00 7.56 114 ALA A CA 1
ATOM 615 C C . ALA A 1 87 ? 6.268 -24.416 -9.670 1.00 7.75 114 ALA A C 1
ATOM 616 O O . ALA A 1 87 ? 6.968 -24.727 -10.627 1.00 10.31 114 ALA A O 1
ATOM 618 N N . LEU A 1 88 ? 5.326 -23.483 -9.739 1.00 6.18 115 LEU A N 1
ATOM 619 C CA . LEU A 1 88 ? 5.044 -22.787 -10.985 1.00 5.95 115 LEU A CA 1
ATOM 620 C C . LEU A 1 88 ? 4.215 -21.551 -10.718 1.00 5.17 115 LEU A C 1
ATOM 621 O O . LEU A 1 88 ? 3.585 -21.416 -9.662 1.00 5.51 115 LEU A O 1
ATOM 626 N N . ALA A 1 89 ? 4.234 -20.656 -11.704 1.00 5.02 116 ALA A N 1
ATOM 627 C CA . ALA A 1 89 ? 3.336 -19.522 -11.750 1.00 4.97 116 ALA A CA 1
ATOM 628 C C . ALA A 1 89 ? 2.720 -19.442 -13.134 1.00 4.85 116 ALA A C 1
ATOM 629 O O . ALA A 1 89 ? 3.387 -19.718 -14.135 1.00 5.64 116 ALA A O 1
ATOM 631 N N . VAL A 1 90 ? 1.452 -19.049 -13.168 1.00 4.92 117 VAL A N 1
ATOM 632 C CA . VAL A 1 90 ? 0.760 -18.742 -14.412 1.00 5.17 117 VAL A CA 1
ATOM 633 C C . VAL A 1 90 ? 0.293 -17.298 -14.335 1.00 4.57 117 VAL A C 1
ATOM 634 O O . VAL A 1 90 ? -0.217 -16.860 -13.304 1.00 5.09 117 VAL A O 1
ATOM 638 N N . VAL A 1 91 ? 0.488 -16.555 -15.419 1.00 4.71 118 VAL A N 1
ATOM 639 C CA . VAL A 1 91 ? 0.124 -15.143 -15.470 1.00 4.78 118 VAL A CA 1
ATOM 640 C C . VAL A 1 91 ? -0.965 -14.956 -16.520 1.00 4.69 118 VAL A C 1
ATOM 641 O O . VAL A 1 91 ? -0.965 -15.642 -17.550 1.00 5.61 118 VAL A O 1
ATOM 645 N N . THR A 1 92 ? -1.892 -14.034 -16.262 1.00 4.78 119 THR A N 1
ATOM 646 C CA . THR A 1 92 ? -3.168 -14.071 -16.962 1.00 4.92 119 THR A CA 1
ATOM 647 C C . THR A 1 92 ? -3.352 -13.085 -18.118 1.00 4.93 119 THR A C 1
ATOM 648 O O . THR A 1 92 ? -4.397 -13.121 -18.750 1.00 5.73 119 THR A O 1
ATOM 652 N N . HIS A 1 93 ? -2.353 -12.237 -18.386 1.00 5.05 120 HIS A N 1
ATOM 653 C CA . HIS A 1 93 ? -2.159 -11.545 -19.679 1.00 5.28 120 HIS A CA 1
ATOM 654 C C . HIS A 1 93 ? -0.952 -10.640 -19.569 1.00 5.08 120 HIS A C 1
ATOM 655 O O . HIS A 1 93 ? -0.384 -10.449 -18.475 1.00 5.25 120 HIS A O 1
ATOM 662 N N . ALA A 1 94 ? -0.552 -10.073 -20.707 1.00 5.47 121 ALA A N 1
ATOM 663 C CA . ALA A 1 94 ? 0.670 -9.282 -20.818 1.00 5.66 121 ALA A CA 1
ATOM 664 C C . ALA A 1 94 ? 0.466 -7.788 -20.510 1.00 5.61 121 ALA A C 1
ATOM 665 O O . ALA A 1 94 ? 0.725 -6.919 -21.340 1.00 7.82 121 ALA A O 1
ATOM 667 N N . HIS A 1 95 ? 0.024 -7.513 -19.287 1.00 5.27 122 HIS A N 1
ATOM 668 C CA . HIS A 1 95 ? 0.045 -6.166 -18.712 1.00 5.35 122 HIS A CA 1
ATOM 669 C C . HIS A 1 95 ? 0.812 -6.216 -17.403 1.00 4.68 122 HIS A C 1
ATOM 670 O O . HIS A 1 95 ? 0.945 -7.276 -16.773 1.00 4.79 122 HIS A O 1
ATOM 677 N N . GLN A 1 96 ? 1.292 -5.056 -16.964 1.00 4.75 123 GLN A N 1
ATOM 678 C CA . GLN A 1 96 ? 2.205 -4.982 -15.826 1.00 4.61 123 GLN A CA 1
ATOM 679 C C . GLN A 1 96 ? 1.618 -5.547 -14.537 1.00 4.57 123 GLN A C 1
ATOM 680 O O . GLN A 1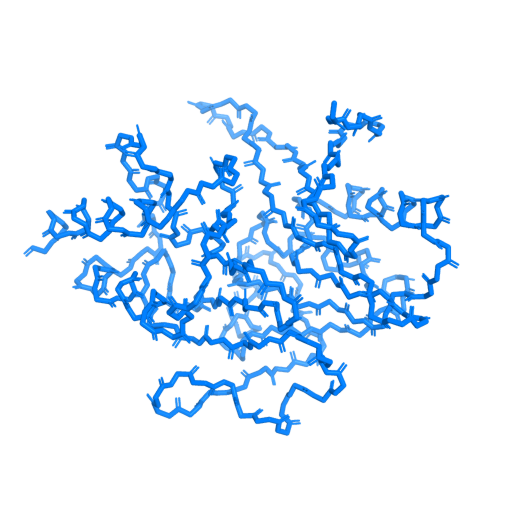 96 ? 2.340 -6.166 -13.751 1.00 5.02 123 GLN A O 1
ATOM 686 N N . ASP A 1 97 ? 0.334 -5.308 -14.290 1.00 4.59 124 ASP A N 1
ATOM 687 C CA . ASP A 1 97 ? -0.248 -5.800 -13.052 1.00 4.65 124 ASP A CA 1
ATOM 688 C C . ASP A 1 97 ? -0.207 -7.316 -12.919 1.00 4.57 124 ASP A C 1
ATOM 689 O O . ASP A 1 97 ? -0.208 -7.835 -11.807 1.00 5.14 124 ASP A O 1
ATOM 694 N N . LYS A 1 98 ? -0.173 -8.020 -14.049 1.00 4.57 125 LYS A N 1
ATOM 695 C CA . LYS A 1 98 ? -0.193 -9.482 -14.068 1.00 4.80 125 LYS A CA 1
ATOM 696 C C . LYS A 1 98 ? 1.168 -10.121 -14.357 1.00 4.62 125 LYS A C 1
ATOM 697 O O . LYS A 1 98 ? 1.392 -11.273 -13.971 1.00 5.03 125 LYS A O 1
ATOM 703 N N . MET A 1 99 ? 2.040 -9.392 -15.065 1.00 4.85 126 MET A N 1
ATOM 704 C CA A MET A 1 99 ? 3.295 -9.958 -15.577 0.53 5.22 126 MET A CA 1
ATOM 705 C CA B MET A 1 99 ? 3.266 -9.951 -15.610 0.47 4.97 126 MET A CA 1
ATOM 706 C C . MET A 1 99 ? 4.510 -9.106 -15.267 1.00 5.17 126 MET A C 1
ATOM 707 O O . MET A 1 99 ? 5.617 -9.460 -15.662 1.00 5.92 126 MET A O 1
ATOM 716 N N . GLY A 1 100 ? 4.342 -8.004 -14.536 1.00 5.09 127 GLY A N 1
ATOM 717 C CA . GLY A 1 100 ? 5.457 -7.099 -14.283 1.00 5.47 127 GLY A CA 1
ATOM 718 C C . GLY A 1 100 ? 6.597 -7.692 -13.472 1.00 5.63 127 GLY A C 1
ATOM 719 O O . GLY A 1 100 ? 7.721 -7.190 -13.537 1.00 7.00 127 GLY A O 1
ATOM 720 N N . GLY A 1 101 ? 6.321 -8.759 -12.719 1.00 5.22 128 GLY A N 1
ATOM 721 C CA . GLY A 1 101 ? 7.330 -9.369 -11.855 1.00 5.44 128 GLY A CA 1
ATOM 722 C C . GLY A 1 101 ? 7.933 -10.659 -12.375 1.00 5.18 128 GLY A C 1
ATOM 723 O O . GLY A 1 101 ? 8.487 -11.432 -11.590 1.00 5.59 128 GLY A O 1
ATOM 724 N N . MET A 1 102 ? 7.859 -10.898 -13.680 1.00 5.12 129 MET A N 1
ATOM 725 C CA A MET A 1 102 ? 8.367 -12.151 -14.253 0.44 5.41 129 MET A CA 1
ATOM 726 C CA B MET A 1 102 ? 8.356 -12.143 -14.252 0.56 5.21 129 MET A CA 1
ATOM 727 C C . MET A 1 102 ? 9.835 -12.392 -13.914 1.00 5.53 129 MET A C 1
ATOM 728 O O . MET A 1 102 ? 10.219 -13.521 -13.602 1.00 6.07 129 MET A O 1
ATOM 737 N N . ASP A 1 103 ? 10.670 -11.353 -14.000 1.00 5.59 130 ASP A N 1
ATOM 738 C CA . ASP A 1 103 ? 12.087 -11.535 -13.694 1.00 6.09 130 ASP A CA 1
ATOM 739 C C . ASP A 1 103 ? 12.298 -12.059 -12.270 1.00 6.04 130 ASP A C 1
ATOM 740 O O . ASP A 1 103 ? 13.192 -12.873 -12.046 1.00 6.50 130 ASP A O 1
ATOM 745 N N . ALA A 1 104 ? 11.511 -11.583 -11.309 1.00 5.87 131 ALA A N 1
ATOM 746 C CA . ALA A 1 104 ? 11.646 -12.077 -9.941 1.00 6.04 131 ALA A CA 1
ATOM 747 C C . ALA A 1 104 ? 11.301 -13.564 -9.841 1.00 5.83 131 ALA A C 1
ATOM 748 O O . ALA A 1 104 ? 11.946 -14.302 -9.091 1.00 6.56 131 ALA A O 1
ATOM 750 N N . LEU A 1 105 ? 10.286 -14.006 -10.579 1.00 5.64 132 LEU A N 1
ATOM 751 C CA . LEU A 1 105 ? 9.969 -15.430 -10.598 1.00 5.75 132 LEU A CA 1
ATOM 752 C C . LEU A 1 105 ? 11.136 -16.238 -11.168 1.00 5.85 132 LEU A C 1
ATOM 753 O O . LEU A 1 105 ? 11.501 -17.282 -10.627 1.00 6.50 132 LEU A O 1
ATOM 758 N N . HIS A 1 106 ? 11.714 -15.751 -12.264 1.00 5.84 133 HIS A N 1
ATOM 759 C CA . HIS A 1 106 ? 12.829 -16.447 -12.893 1.00 6.36 133 HIS A CA 1
ATOM 760 C C . HIS A 1 106 ? 14.048 -16.461 -12.012 1.00 6.90 133 HIS A C 1
ATOM 761 O O . HIS A 1 106 ? 14.730 -17.484 -11.911 1.00 8.07 133 HIS A O 1
ATOM 768 N N . ALA A 1 107 ? 14.334 -15.351 -11.341 1.00 6.67 134 ALA A N 1
ATOM 769 C CA . ALA A 1 107 ? 15.461 -15.298 -10.403 1.00 7.23 134 ALA A CA 1
ATOM 770 C C . ALA A 1 107 ? 15.304 -16.319 -9.270 1.00 7.36 134 ALA A C 1
ATOM 771 O O . ALA A 1 107 ? 16.295 -16.838 -8.756 1.00 8.78 134 ALA A O 1
ATOM 773 N N . ALA A 1 108 ? 14.056 -16.600 -8.894 1.00 7.14 135 ALA A N 1
ATOM 774 C CA . ALA A 1 108 ? 13.743 -17.571 -7.851 1.00 7.95 135 ALA A CA 1
ATOM 775 C C . ALA A 1 108 ? 13.721 -19.020 -8.343 1.00 8.42 135 ALA A C 1
ATOM 776 O O . ALA A 1 108 ? 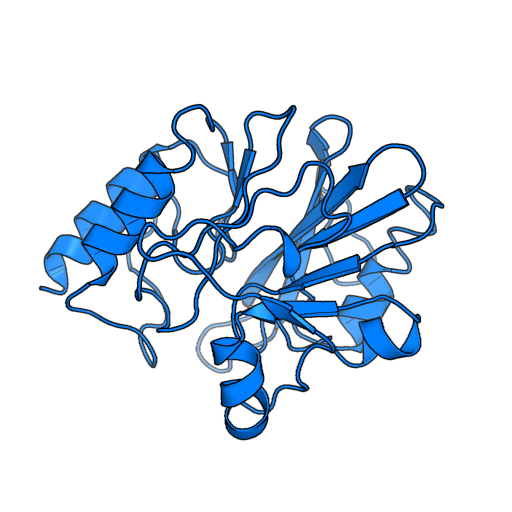13.535 -19.927 -7.538 1.00 10.18 135 ALA A O 1
ATOM 778 N N . GLY A 1 109 ? 13.892 -19.242 -9.645 1.00 8.16 136 GLY A N 1
ATOM 779 C CA . GLY A 1 109 ? 13.898 -20.591 -10.211 1.00 9.08 136 GLY A CA 1
ATOM 780 C C . GLY A 1 109 ? 12.525 -21.207 -10.426 1.00 8.81 136 GLY A C 1
ATOM 781 O O . GLY A 1 109 ? 12.401 -22.427 -10.512 1.00 10.69 136 GLY A O 1
ATOM 782 N N . ILE A 1 110 ? 11.496 -20.372 -10.531 1.00 7.58 137 ILE A N 1
ATOM 783 C CA . ILE A 1 110 ? 10.121 -20.846 -10.666 1.00 7.06 137 ILE A CA 1
ATOM 784 C C . ILE A 1 110 ? 9.759 -20.991 -12.144 1.00 6.89 137 ILE A C 1
ATOM 785 O O . ILE A 1 110 ? 10.039 -20.098 -12.938 1.00 7.95 137 ILE A O 1
ATOM 790 N N . ALA A 1 111 ? 9.157 -22.121 -12.509 1.00 7.02 138 ALA A N 1
ATOM 791 C CA . ALA A 1 111 ? 8.686 -22.351 -13.880 1.00 6.78 138 ALA A CA 1
ATOM 792 C C . ALA A 1 111 ? 7.479 -21.470 -14.164 1.00 5.93 138 ALA A C 1
ATOM 793 O O . ALA A 1 111 ? 6.531 -21.458 -13.383 1.00 6.60 138 ALA A O 1
ATOM 795 N N . THR A 1 112 ? 7.501 -20.762 -15.290 1.00 5.44 139 THR A N 1
ATOM 796 C CA . THR A 1 112 ? 6.466 -19.788 -15.582 1.00 5.37 139 THR A CA 1
ATOM 797 C C . THR A 1 112 ? 5.721 -20.098 -16.879 1.00 5.06 139 THR A C 1
ATOM 798 O O . THR A 1 112 ? 6.297 -20.594 -17.861 1.00 5.54 139 THR A O 1
ATOM 802 N N . TYR A 1 113 ? 4.433 -19.765 -16.859 1.00 4.88 140 TYR A N 1
ATOM 803 C CA . TYR A 1 113 ? 3.489 -20.099 -17.921 1.00 4.94 140 TYR A CA 1
ATOM 804 C C . TYR A 1 113 ? 2.607 -18.897 -18.228 1.00 5.09 140 TYR A C 1
ATOM 805 O O . TYR A 1 113 ? 2.189 -18.170 -17.318 1.00 5.84 140 TYR A O 1
ATOM 814 N N . ALA A 1 114 ? 2.289 -18.724 -19.506 1.00 5.08 141 ALA A N 1
ATOM 815 C CA . ALA A 1 114 ? 1.327 -17.716 -19.939 1.00 5.16 141 ALA A CA 1
ATOM 816 C C . ALA A 1 114 ? 0.701 -18.203 -21.237 1.00 5.23 141 ALA A C 1
ATOM 817 O O . ALA A 1 114 ? 1.279 -19.038 -21.935 1.00 5.73 141 ALA A O 1
ATOM 819 N N . ASN A 1 115 ? -0.465 -17.671 -21.573 1.00 5.36 142 ASN A N 1
ATOM 820 C CA . ASN A 1 115 ? -1.020 -17.838 -22.922 1.00 5.63 142 ASN A CA 1
ATOM 821 C C . ASN A 1 115 ? 0.085 -17.571 -23.952 1.00 5.83 142 ASN A C 1
ATOM 822 O O . ASN A 1 115 ? 0.823 -16.592 -23.834 1.00 5.72 142 ASN A O 1
ATOM 827 N N . ALA A 1 116 ? 0.198 -18.434 -24.959 1.00 6.17 143 ALA A N 1
ATOM 828 C CA . ALA A 1 116 ? 1.124 -18.189 -26.063 1.00 6.75 143 ALA A CA 1
ATOM 829 C C . ALA A 1 116 ? 1.021 -16.749 -26.564 1.00 6.68 143 ALA A C 1
ATOM 830 O O . ALA A 1 116 ? 2.037 -16.116 -26.850 1.00 7.03 143 ALA A O 1
ATOM 832 N N . LEU A 1 117 ? -0.198 -16.236 -26.699 1.00 6.66 144 LEU A N 1
ATOM 833 C CA . LEU A 1 117 ? -0.383 -14.878 -27.207 1.00 7.03 144 LEU A CA 1
ATOM 834 C C . LEU A 1 117 ? 0.207 -13.845 -26.236 1.00 6.56 144 LEU A C 1
ATOM 835 O O . LEU A 1 117 ? 0.781 -12.845 -26.666 1.00 7.08 144 LEU A O 1
ATOM 840 N N . SER A 1 118 ? 0.068 -14.073 -24.929 1.00 6.05 145 SER A N 1
ATOM 841 C CA . SER A 1 118 ? 0.712 -13.194 -23.946 1.00 5.87 145 SER A CA 1
ATOM 842 C C . SER A 1 118 ? 2.227 -13.181 -24.113 1.00 5.92 145 SER A C 1
ATOM 843 O O . SER A 1 118 ? 2.851 -12.126 -24.028 1.00 6.44 145 SER A O 1
ATOM 846 N N . ASN A 1 119 ? 2.829 -14.348 -24.342 1.00 6.03 146 ASN A N 1
ATOM 847 C CA . ASN A 1 119 ? 4.270 -14.396 -24.531 1.00 6.25 146 ASN A CA 1
ATOM 848 C C . ASN A 1 119 ? 4.690 -13.686 -25.808 1.00 6.59 146 ASN A C 1
ATOM 849 O O . ASN A 1 119 ? 5.720 -13.015 -25.831 1.00 7.47 146 ASN A O 1
ATOM 854 N N . GLN A 1 120 ? 3.892 -13.823 -26.862 1.00 7.13 147 GLN A N 1
ATOM 855 C CA . GLN A 1 120 ? 4.150 -13.104 -28.108 1.00 7.69 147 GLN A CA 1
ATOM 856 C C . GLN A 1 120 ? 4.106 -11.587 -27.895 1.00 7.77 147 GLN A C 1
ATOM 857 O O . GLN A 1 120 ? 4.959 -10.855 -28.403 1.00 8.96 147 GLN A O 1
ATOM 863 N N . LEU A 1 121 ? 3.092 -11.127 -27.166 1.00 7.24 148 LEU A N 1
ATOM 864 C CA . LEU A 1 121 ? 2.872 -9.706 -26.918 1.00 7.51 148 LEU A CA 1
ATOM 865 C C . LEU A 1 121 ? 3.812 -9.125 -25.869 1.00 7.12 148 LEU A C 1
ATOM 866 O O . LEU A 1 121 ? 3.951 -7.907 -25.781 1.00 7.81 148 LEU A O 1
ATOM 871 N N . ALA A 1 122 ? 4.429 -9.970 -25.049 1.00 7.13 149 ALA A N 1
ATOM 872 C CA . ALA A 1 122 ? 5.155 -9.471 -23.883 1.00 7.10 149 ALA A CA 1
ATOM 873 C C . ALA A 1 122 ? 6.190 -8.388 -24.226 1.00 7.13 149 ALA A C 1
ATOM 874 O O . ALA A 1 122 ? 6.154 -7.313 -23.637 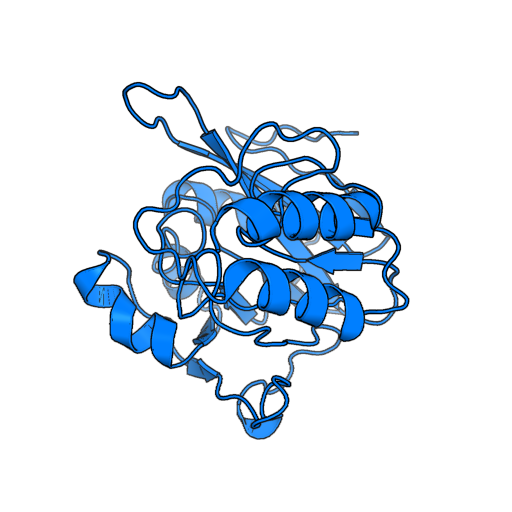1.00 6.97 149 ALA A O 1
ATOM 876 N N . PRO A 1 123 ? 7.106 -8.645 -25.175 1.00 7.91 150 PRO A N 1
ATOM 877 C CA . PRO A 1 123 ? 8.120 -7.615 -25.399 1.00 8.52 150 PRO A CA 1
ATOM 878 C C . PRO A 1 123 ? 7.543 -6.239 -25.754 1.00 8.16 150 PRO A C 1
ATOM 879 O O . PRO A 1 123 ? 7.981 -5.235 -25.195 1.00 8.78 150 PRO A O 1
ATOM 883 N N . GLN A 1 124 ? 6.561 -6.190 -26.650 1.00 8.19 151 GLN A N 1
ATOM 884 C CA . GLN A 1 124 ? 5.978 -4.900 -27.065 1.00 8.38 151 GLN A CA 1
ATOM 885 C C . GLN A 1 124 ? 5.193 -4.228 -25.933 1.00 7.82 151 GLN A C 1
ATOM 886 O O . GLN A 1 124 ? 5.057 -3.006 -25.905 1.00 8.95 151 GLN A O 1
ATOM 892 N N . GLU A 1 125 ? 4.691 -5.027 -24.992 1.00 7.01 152 GLU A N 1
ATOM 893 C CA . GLU A 1 125 ? 4.011 -4.496 -23.812 1.00 6.82 152 GLU A CA 1
ATOM 894 C C . GLU A 1 125 ? 4.982 -4.116 -22.691 1.00 6.60 152 GLU A C 1
ATOM 895 O O . GLU A 1 125 ? 4.550 -3.665 -21.631 1.00 7.39 152 GLU A O 1
ATOM 901 N N . GLY A 1 126 ? 6.283 -4.295 -22.905 1.00 6.48 153 GLY A N 1
ATOM 902 C CA . GLY A 1 126 ? 7.266 -3.980 -21.874 1.00 6.47 153 GLY A CA 1
ATOM 903 C C . GLY A 1 126 ? 7.417 -5.049 -20.811 1.00 6.26 153 GLY A C 1
ATOM 904 O O . GLY A 1 126 ? 7.998 -4.783 -19.761 1.00 6.99 153 GLY A O 1
ATOM 905 N N . MET A 1 127 ? 6.900 -6.247 -21.094 1.00 6.00 154 MET A N 1
ATOM 906 C CA . MET A 1 127 ? 6.970 -7.390 -20.191 1.00 5.98 154 MET A CA 1
ATOM 907 C C . MET A 1 127 ? 8.077 -8.345 -20.625 1.00 6.11 154 MET A C 1
ATOM 908 O O . MET A 1 127 ? 8.470 -8.388 -21.792 1.00 7.66 154 MET A O 1
ATOM 913 N N . VAL A 1 128 ? 8.542 -9.137 -19.665 1.00 6.02 155 VAL A N 1
ATOM 914 C CA . VAL A 1 128 ? 9.369 -10.300 -19.923 1.00 6.11 155 VAL A CA 1
ATOM 915 C C . VAL A 1 128 ? 8.436 -11.499 -20.123 1.00 6.03 155 VAL A C 1
ATOM 916 O O . VAL A 1 128 ? 7.521 -11.715 -19.329 1.00 7.01 155 VAL A O 1
ATOM 920 N N . ALA A 1 129 ? 8.667 -12.278 -21.177 1.00 6.29 156 ALA A N 1
ATOM 921 C CA . ALA A 1 129 ? 7.835 -13.449 -21.455 1.00 6.60 156 ALA A CA 1
ATOM 922 C C . ALA A 1 129 ? 8.010 -14.531 -20.394 1.00 6.29 156 ALA A C 1
ATOM 923 O O . ALA A 1 129 ? 9.078 -14.671 -19.791 1.00 6.91 156 ALA A O 1
ATOM 925 N N . ALA A 1 130 ? 6.950 -15.305 -20.180 1.00 6.27 157 ALA A N 1
ATOM 926 C CA . ALA A 1 130 ? 7.064 -16.537 -19.420 1.00 6.19 157 ALA A CA 1
ATOM 927 C C . ALA A 1 130 ? 7.903 -17.551 -20.200 1.00 6.46 157 ALA A C 1
ATOM 928 O O . ALA A 1 130 ? 8.121 -17.420 -21.412 1.00 7.30 157 ALA A O 1
ATOM 930 N N . GLN A 1 131 ? 8.363 -18.573 -19.488 1.00 6.43 158 GLN A N 1
ATOM 931 C CA . GLN A 1 131 ? 9.195 -19.614 -20.084 1.00 7.03 158 GLN A CA 1
ATOM 932 C C . GLN A 1 131 ? 8.421 -20.564 -20.982 1.00 6.92 158 GLN A C 1
ATOM 933 O O . GLN A 1 131 ? 8.995 -21.147 -21.901 1.00 9.25 158 GLN A O 1
ATOM 939 N N . HIS A 1 132 ? 7.139 -20.742 -20.683 1.00 6.19 159 HIS A N 1
ATOM 940 C CA . HIS A 1 132 ? 6.305 -21.735 -21.343 1.00 6.36 159 HIS A CA 1
ATOM 941 C C . HIS A 1 132 ? 5.024 -21.112 -21.811 1.00 6.02 159 HIS A C 1
ATOM 942 O O . HIS A 1 132 ? 4.480 -20.208 -21.153 1.00 6.24 159 HIS A O 1
ATOM 949 N N . SER A 1 133 ? 4.530 -21.602 -22.949 1.00 6.50 160 SER A N 1
ATOM 950 C CA . SER A 1 133 ? 3.302 -21.111 -23.549 1.00 6.50 160 SER A CA 1
ATOM 951 C C . SER A 1 133 ? 2.162 -22.113 -23.432 1.00 6.59 160 SER A C 1
ATOM 952 O O . SER A 1 133 ? 2.297 -23.291 -23.780 1.00 7.92 160 SER A O 1
ATOM 955 N N . LEU A 1 134 ? 1.029 -21.609 -22.959 1.00 6.24 161 LEU A N 1
ATOM 956 C CA . LEU A 1 134 ? -0.222 -22.344 -22.940 1.00 6.38 161 LEU A CA 1
ATOM 957 C C . LEU A 1 134 ? -0.930 -22.152 -24.272 1.00 6.55 161 LEU A C 1
ATOM 958 O O . LEU A 1 134 ? -0.969 -21.041 -24.807 1.00 7.50 161 LEU A O 1
ATOM 963 N N . THR A 1 135 ? -1.493 -23.229 -24.809 1.00 6.96 162 THR A N 1
ATOM 964 C CA . THR A 1 135 ? -2.392 -23.106 -25.953 1.00 7.83 162 THR A CA 1
ATOM 965 C C . THR A 1 135 ? -3.745 -23.693 -25.568 1.00 7.89 162 THR A C 1
ATOM 966 O O . THR A 1 135 ? -3.860 -24.427 -24.579 1.00 8.12 162 THR A O 1
ATOM 970 N N . PHE A 1 136 ? -4.764 -23.342 -26.346 1.00 9.18 163 PHE A N 1
ATOM 971 C CA . PHE A 1 136 ? -6.151 -23.574 -25.967 1.00 10.04 163 PHE A CA 1
ATOM 972 C C . PHE A 1 136 ? -6.933 -24.245 -27.071 1.00 12.25 163 PHE A C 1
ATOM 973 O O . PHE A 1 136 ? -6.744 -23.947 -28.249 1.00 14.26 163 PHE A O 1
ATOM 981 N N . ALA A 1 137 ? -7.810 -25.156 -26.669 1.00 13.11 164 ALA A N 1
ATOM 982 C CA . ALA A 1 137 ? -8.740 -25.788 -27.591 1.00 14.88 164 ALA A CA 1
ATOM 983 C C . ALA A 1 137 ? -9.775 -24.765 -28.055 1.00 15.67 164 ALA A C 1
ATOM 984 O O . ALA A 1 137 ? -9.949 -23.721 -27.424 1.00 16.08 164 ALA A O 1
ATOM 986 N N . ALA A 1 138 ? -10.462 -25.067 -29.152 1.00 17.37 165 ALA A N 1
ATOM 987 C CA . ALA A 1 138 ? -11.475 -24.161 -29.709 1.00 18.20 165 ALA A CA 1
ATOM 988 C C . ALA A 1 138 ? -12.524 -23.738 -28.678 1.00 17.61 165 ALA A C 1
ATOM 989 O O . ALA A 1 138 ? -13.025 -22.613 -28.722 1.00 19.90 165 ALA A O 1
ATOM 991 N N . ASN A 1 139 ? -12.850 -24.641 -27.756 1.00 16.31 166 ASN A N 1
ATOM 992 C CA . ASN A 1 139 ? -13.823 -24.354 -26.695 1.00 15.26 166 ASN A CA 1
ATOM 993 C C . ASN A 1 139 ? -13.296 -23.526 -25.528 1.00 14.89 166 ASN A C 1
ATOM 994 O O . ASN A 1 139 ? -14.056 -23.176 -24.628 1.00 15.41 166 ASN A O 1
ATOM 999 N N . GLY A 1 140 ? -12.000 -23.235 -25.531 1.00 13.52 167 GLY A N 1
ATOM 1000 C CA . GLY A 1 140 ? -11.413 -22.372 -24.523 1.00 12.40 167 GLY A CA 1
ATOM 1001 C C . GLY A 1 140 ? -10.597 -23.073 -23.453 1.00 10.68 167 GLY A C 1
ATOM 1002 O O . GLY A 1 140 ? -9.786 -22.426 -22.804 1.00 9.81 167 GLY A O 1
ATOM 1003 N N . TRP A 1 141 ? -10.792 -24.369 -23.229 1.00 10.89 168 TRP A N 1
ATOM 1004 C CA . TRP A 1 141 ? -9.989 -25.062 -22.215 1.00 10.57 168 TRP A CA 1
ATOM 1005 C C . TRP A 1 141 ? -8.555 -25.186 -22.648 1.00 9.71 168 TRP A C 1
ATOM 1006 O O . TRP A 1 141 ? -8.262 -25.428 -23.822 1.00 10.37 168 TRP A O 1
ATOM 1017 N N . VAL A 1 142 ? -7.636 -25.037 -21.701 1.00 8.68 169 VAL A N 1
ATOM 1018 C CA . VAL A 1 142 ? -6.228 -25.207 -22.003 1.00 7.84 169 VAL A CA 1
ATOM 1019 C C . VAL A 1 142 ? -5.967 -26.618 -22.521 1.00 8.62 169 VAL A C 1
ATOM 1020 O O . VAL A 1 142 ? -6.595 -27.591 -22.079 1.00 9.75 169 VAL A O 1
ATOM 1024 N N . GLU A 1 143 ? -5.067 -26.712 -23.491 1.00 8.57 170 GLU A N 1
ATOM 1025 C CA A GLU A 1 143 ? -4.632 -28.002 -23.979 0.49 9.35 170 GLU A CA 1
ATOM 1026 C CA B GLU A 1 143 ? -4.588 -28.003 -23.964 0.51 9.02 170 GLU A CA 1
ATOM 1027 C C . GLU A 1 143 ? -3.737 -28.594 -22.867 1.00 9.01 170 GLU A C 1
ATOM 1028 O O . GLU A 1 143 ? -2.720 -27.998 -22.493 1.00 9.13 170 GLU A O 1
ATOM 1039 N N . PRO A 1 144 ? -4.155 -29.749 -22.298 1.00 9.67 171 PRO A N 1
ATOM 1040 C CA . PRO A 1 144 ? -3.491 -30.234 -21.084 1.00 10.05 171 PRO A CA 1
ATOM 1041 C C . PRO A 1 144 ? -1.985 -30.433 -21.179 1.00 8.19 171 PRO A C 1
ATOM 1042 O O . PRO A 1 144 ? -1.288 -30.247 -20.187 1.00 8.39 171 PRO A O 1
ATOM 1046 N N . ALA A 1 145 ? -1.473 -30.812 -22.345 1.00 7.72 172 ALA A N 1
ATOM 1047 C CA . ALA A 1 145 ? -0.036 -31.006 -22.487 1.00 7.29 172 ALA A CA 1
ATOM 1048 C C . ALA A 1 145 ? 0.762 -29.728 -22.220 1.00 6.56 172 ALA A C 1
ATOM 1049 O O . ALA A 1 145 ? 1.939 -29.801 -21.866 1.00 7.09 172 ALA A O 1
ATOM 1051 N N . THR A 1 146 ? 0.136 -28.566 -22.420 1.00 6.28 173 THR A N 1
ATOM 1052 C CA . THR A 1 146 ? 0.840 -27.299 -22.253 1.00 6.20 173 THR A CA 1
ATOM 1053 C C . THR A 1 146 ? 0.797 -26.779 -20.816 1.00 6.49 173 THR A C 1
ATOM 1054 O O . THR A 1 146 ? 1.505 -25.834 -20.488 1.00 7.40 173 THR A O 1
ATOM 1058 N N . ALA A 1 147 ? 0.008 -27.427 -19.955 1.00 6.66 174 ALA A N 1
ATOM 1059 C CA . ALA A 1 147 ? -0.120 -27.034 -18.550 1.00 6.62 174 ALA A CA 1
ATOM 1060 C C . ALA A 1 147 ? 0.216 -28.226 -17.643 1.00 6.25 174 ALA A C 1
ATOM 1061 O O . ALA A 1 147 ? -0.592 -28.641 -16.810 1.00 6.82 174 ALA A O 1
ATOM 1063 N N . PRO A 1 148 ? 1.424 -28.790 -17.799 1.00 6.30 175 PRO A N 1
ATOM 1064 C CA . PRO A 1 148 ? 1.776 -29.951 -16.994 1.00 6.67 175 PRO A CA 1
ATOM 1065 C C . PRO A 1 148 ? 1.895 -29.596 -15.518 1.00 6.26 175 PRO A C 1
ATOM 1066 O O . PRO A 1 148 ? 2.366 -28.517 -15.165 1.00 6.25 175 PRO A O 1
ATOM 1070 N N . ASN A 1 149 ? 1.460 -30.518 -14.668 1.00 6.43 176 ASN A N 1
ATOM 1071 C CA . ASN A 1 149 ? 1.622 -30.391 -13.224 1.00 6.73 176 ASN A CA 1
ATOM 1072 C C . ASN A 1 149 ? 0.919 -29.166 -12.644 1.00 6.43 176 ASN A C 1
ATOM 1073 O O . ASN A 1 149 ? 1.328 -28.629 -11.617 1.00 7.50 176 ASN A O 1
ATOM 1078 N N . PHE A 1 150 ? -0.173 -28.754 -13.279 1.00 6.50 177 PHE A N 1
ATOM 1079 C CA . PHE A 1 150 ? -0.950 -27.626 -12.775 1.00 6.34 177 PHE A CA 1
ATOM 1080 C C . PHE A 1 150 ? -1.848 -27.999 -11.590 1.00 6.76 177 PHE A C 1
ATOM 1081 O O . PHE A 1 150 ? -2.428 -27.111 -10.970 1.00 6.67 177 PHE A O 1
ATOM 1089 N N . GLY A 1 151 ? -1.941 -29.281 -11.239 1.00 8.16 178 GLY A N 1
ATOM 1090 C CA . GLY A 1 151 ? -2.713 -29.690 -10.071 1.00 8.87 178 GLY A CA 1
ATOM 1091 C C . GLY A 1 151 ? -4.138 -29.164 -10.149 1.00 8.81 178 GLY A C 1
ATOM 1092 O O . GLY A 1 151 ? -4.828 -29.384 -11.141 1.00 10.77 178 GLY A O 1
ATOM 1093 N N . PRO A 1 152 ? -4.587 -28.440 -9.115 1.00 8.26 179 PRO A N 1
ATOM 1094 C CA . PRO A 1 152 ? -5.973 -27.983 -9.091 1.00 8.86 179 PRO A CA 1
ATOM 1095 C C . PRO A 1 152 ? -6.266 -26.781 -9.989 1.00 8.31 179 PRO A C 1
ATOM 1096 O O . PRO A 1 152 ? -7.426 -26.388 -10.093 1.00 9.78 179 PRO A O 1
ATOM 1100 N N . LEU A 1 153 ? -5.249 -26.185 -10.611 1.00 7.88 180 LEU A N 1
ATOM 1101 C CA . LEU A 1 153 ? -5.483 -25.016 -11.456 1.00 7.85 180 LEU A CA 1
ATOM 1102 C C . LEU A 1 153 ? -6.039 -25.430 -12.809 1.00 7.87 180 LEU A C 1
ATOM 1103 O O . LEU A 1 153 ? -5.379 -26.151 -13.560 1.00 9.65 180 LEU A O 1
ATOM 1108 N N . LYS A 1 154 ? -7.244 -24.945 -13.100 1.00 7.72 181 LYS A N 1
ATOM 1109 C CA A LYS A 1 154 ? -7.961 -25.242 -14.343 0.43 8.01 181 LYS A CA 1
ATOM 1110 C CA B LYS A 1 154 ? -7.931 -25.242 -14.349 0.57 8.07 181 LYS A CA 1
ATOM 1111 C C . LYS A 1 154 ? -8.004 -23.978 -15.191 1.00 7.16 181 LYS A C 1
ATOM 1112 O O . LYS A 1 154 ? -8.733 -23.044 -14.867 1.00 7.65 181 LYS A O 1
ATOM 1123 N N . VAL A 1 155 ? -7.242 -23.952 -16.278 1.00 7.26 182 VAL A N 1
ATOM 1124 C CA . VAL A 1 155 ? -7.058 -22.730 -17.047 1.00 6.70 182 VAL A CA 1
ATOM 1125 C C . VAL A 1 155 ? -7.985 -22.679 -18.261 1.00 6.51 182 VAL A C 1
ATOM 1126 O O . VAL A 1 155 ? -8.086 -23.647 -19.018 1.00 7.69 182 VAL A O 1
ATOM 1130 N N . PHE A 1 156 ? -8.632 -21.529 -18.436 1.00 6.53 183 PHE A N 1
ATOM 1131 C CA . PHE A 1 156 ? -9.661 -21.347 -19.448 1.00 6.72 183 PHE A CA 1
ATOM 1132 C C . PHE A 1 156 ? -9.466 -20.004 -20.147 1.00 6.36 183 PHE A C 1
ATOM 1133 O O . PHE A 1 156 ? -9.326 -18.964 -19.491 1.00 6.46 183 PHE A O 1
ATOM 1141 N N . TYR A 1 157 ? -9.462 -20.037 -21.476 1.00 6.88 184 TYR A N 1
ATOM 1142 C CA . TYR A 1 157 ? -9.462 -18.827 -22.291 1.00 6.94 184 TYR A CA 1
ATOM 1143 C C . TYR A 1 157 ? -10.904 -18.521 -22.679 1.00 7.51 184 TYR A C 1
ATOM 1144 O O . TYR A 1 157 ? -11.502 -19.279 -23.440 1.00 8.41 184 TYR A O 1
ATOM 1153 N N . PRO A 1 158 ? -11.475 -17.419 -22.158 1.00 7.13 185 PRO A N 1
ATOM 1154 C CA . PRO A 1 158 ? -12.906 -17.169 -22.352 1.00 7.66 185 PRO A CA 1
ATOM 1155 C C . PRO A 1 158 ? -13.258 -16.418 -23.626 1.00 8.17 185 PRO A C 1
ATOM 1156 O O . PRO A 1 158 ? -14.439 -16.212 -23.903 1.00 9.31 185 PRO A O 1
ATOM 1160 N N . GLY A 1 159 ? -12.243 -16.024 -24.387 1.00 8.49 186 GLY A N 1
ATOM 1161 C CA . GLY A 1 159 ? -12.407 -15.125 -25.514 1.00 8.84 186 GLY A CA 1
ATOM 1162 C C . GLY A 1 159 ? -11.844 -13.758 -25.181 1.00 8.42 186 GLY A C 1
ATOM 1163 O O . GLY A 1 159 ? -11.555 -13.451 -24.021 1.00 8.55 186 GLY A O 1
ATOM 1164 N N . PRO A 1 160 ? -11.689 -12.913 -26.200 1.00 9.15 187 PRO A N 1
ATOM 1165 C CA . PRO A 1 160 ? -11.128 -11.583 -25.996 1.00 9.50 187 PRO A CA 1
ATOM 1166 C C . PRO A 1 160 ? -12.081 -10.686 -25.211 1.00 8.74 187 PRO A C 1
ATOM 1167 O O . PRO A 1 160 ? -13.293 -10.737 -25.414 1.00 9.35 187 PRO A O 1
ATOM 1171 N N . GLY A 1 161 ? -11.536 -9.866 -24.323 1.00 8.39 188 GLY A N 1
ATOM 1172 C CA . GLY A 1 161 ? -12.366 -8.999 -23.498 1.00 8.25 188 GLY A CA 1
ATOM 1173 C C . GLY A 1 161 ? -11.582 -7.809 -23.001 1.00 7.72 188 GLY A C 1
ATOM 1174 O O . GLY A 1 161 ? -11.403 -6.829 -23.715 1.00 8.82 188 GLY A O 1
ATOM 1175 N N . HIS A 1 162 ? -11.091 -7.896 -21.771 1.00 7.10 189 HIS A N 1
ATOM 1176 C CA . HIS A 1 162 ? -10.191 -6.875 -21.256 1.00 6.97 189 HIS A CA 1
ATOM 1177 C C . HIS A 1 162 ? -8.978 -6.727 -22.162 1.00 6.79 189 HIS A C 1
ATOM 1178 O O . HIS A 1 162 ? -8.539 -5.606 -22.452 1.00 7.46 189 HIS A O 1
ATOM 1185 N N . THR A 1 163 ? -8.428 -7.859 -22.609 1.00 6.91 190 THR A N 1
ATOM 1186 C CA . THR A 1 163 ? -7.438 -7.894 -23.676 1.00 7.14 190 THR A CA 1
ATOM 1187 C C . THR A 1 163 ? -7.738 -9.098 -24.566 1.00 7.31 190 THR A C 1
ATOM 1188 O O . THR A 1 163 ? -8.571 -9.947 -24.226 1.00 7.84 190 THR A O 1
ATOM 1192 N N . SER A 1 164 ? -7.040 -9.182 -25.686 1.00 7.78 191 SER A N 1
ATOM 1193 C CA A SER A 1 164 ? -7.158 -10.316 -26.595 0.55 8.38 191 SER A CA 1
ATOM 1194 C CA B SER A 1 164 ? -7.203 -10.327 -26.574 0.45 8.22 191 SER A CA 1
ATOM 1195 C C . SER A 1 164 ? -6.653 -11.611 -25.963 1.00 7.76 191 SER A C 1
ATOM 1196 O O . SER A 1 164 ? -7.111 -12.699 -26.312 1.00 9.33 191 SER A O 1
ATOM 1201 N N . ASP A 1 165 ? -5.689 -11.482 -25.050 1.00 6.94 192 ASP A N 1
ATOM 1202 C CA . ASP A 1 165 ? -4.980 -12.634 -24.495 1.00 6.81 192 ASP A CA 1
ATOM 1203 C C . ASP A 1 165 ? -5.420 -13.051 -23.093 1.00 6.19 192 ASP A C 1
ATOM 1204 O O . ASP A 1 165 ? -4.861 -14.004 -22.542 1.00 6.72 192 ASP A O 1
ATOM 1209 N N . ASN A 1 166 ? -6.404 -12.365 -22.514 1.00 6.01 193 ASN A N 1
ATOM 1210 C CA . ASN A 1 166 ? -6.787 -12.643 -21.139 1.00 5.60 193 ASN A CA 1
ATOM 1211 C C . ASN A 1 166 ? -7.211 -14.088 -20.908 1.00 5.58 193 ASN A C 1
ATOM 1212 O O . ASN A 1 166 ? -7.985 -14.650 -21.688 1.00 6.33 193 ASN A O 1
ATOM 1217 N N . ILE A 1 167 ? -6.676 -14.689 -19.843 1.00 5.25 194 ILE A N 1
ATOM 1218 C CA . ILE A 1 167 ? -7.080 -16.033 -19.436 1.00 5.25 194 ILE A CA 1
ATOM 1219 C C . ILE A 1 167 ? -7.577 -16.018 -17.986 1.00 5.02 194 ILE A C 1
ATOM 1220 O O . ILE A 1 167 ? -7.418 -15.032 -17.254 1.00 5.31 194 ILE A O 1
ATOM 1225 N N . THR A 1 168 ? -8.204 -17.122 -17.594 1.00 5.22 195 THR A N 1
ATOM 1226 C CA . THR A 1 168 ? -8.877 -17.239 -16.309 1.00 5.25 195 THR A CA 1
ATOM 1227 C C . THR A 1 168 ? -8.529 -18.591 -15.697 1.00 5.23 195 THR A C 1
ATOM 1228 O O . THR A 1 168 ? -8.068 -19.496 -16.404 1.00 5.77 195 THR A O 1
ATOM 1232 N N . VAL A 1 169 ? -8.720 -18.716 -14.388 1.00 5.37 196 VAL A N 1
ATOM 1233 C CA . VAL A 1 169 ? -8.254 -19.902 -13.675 1.00 5.73 196 VAL A CA 1
ATOM 1234 C C . VAL A 1 169 ? -9.244 -20.304 -12.590 1.00 5.94 196 VAL A C 1
ATOM 1235 O O . VAL A 1 169 ? -9.552 -19.504 -11.719 1.00 6.95 196 VAL A O 1
ATOM 1239 N N . GLY A 1 170 ? -9.713 -21.545 -12.636 1.00 6.28 197 GLY A N 1
ATOM 1240 C CA . GLY A 1 170 ? -10.511 -22.111 -11.559 1.00 6.81 197 GLY A CA 1
ATOM 1241 C C . GLY A 1 170 ? -9.629 -22.925 -10.641 1.00 6.82 197 GLY A C 1
ATOM 1242 O O . GLY A 1 170 ? -8.605 -23.449 -11.076 1.00 7.60 197 GLY A O 1
ATOM 1243 N N . ILE A 1 171 ? -10.014 -23.033 -9.373 1.00 7.45 198 ILE A N 1
ATOM 1244 C CA A ILE A 1 171 ? -9.248 -23.838 -8.425 0.87 7.72 198 ILE A CA 1
ATOM 1245 C CA B ILE A 1 171 ? -9.255 -23.813 -8.402 0.13 8.03 198 ILE A CA 1
ATOM 1246 C C . ILE A 1 171 ? -10.089 -25.024 -7.982 1.00 8.37 198 ILE A C 1
ATOM 1247 O O . ILE A 1 171 ? -11.026 -24.895 -7.191 1.00 8.96 198 ILE A O 1
ATOM 1256 N N . ASP A 1 172 ? -9.762 -26.189 -8.529 1.00 9.66 199 ASP A N 1
ATOM 1257 C CA A ASP A 1 172 ? -10.459 -27.414 -8.153 0.54 10.92 199 ASP A CA 1
ATOM 1258 C CA B ASP A 1 172 ? -10.437 -27.429 -8.162 0.46 11.05 199 ASP A CA 1
ATOM 1259 C C . ASP A 1 172 ? -10.317 -27.673 -6.654 1.00 11.25 199 ASP A C 1
ATOM 1260 O O . ASP A 1 172 ? -9.288 -27.369 -6.054 1.00 12.58 199 ASP A O 1
ATOM 1269 N N . GLY A 1 173 ? -11.371 -28.225 -6.057 1.00 12.05 200 GLY A N 1
ATOM 1270 C CA . GLY A 1 173 ? -11.405 -28.480 -4.621 1.00 12.75 200 GLY A CA 1
ATOM 1271 C C . GLY A 1 173 ? -11.832 -27.277 -3.801 1.00 11.98 200 GLY A C 1
ATOM 1272 O O . GLY A 1 173 ? -11.841 -27.339 -2.571 1.00 14.22 200 GLY A O 1
ATOM 1273 N N . THR A 1 174 ? -12.186 -26.185 -4.478 1.00 11.01 201 THR A N 1
ATOM 1274 C CA . THR A 1 174 ? -12.646 -24.969 -3.820 1.00 10.52 201 THR A CA 1
ATOM 1275 C C . THR A 1 174 ? -13.843 -24.421 -4.571 1.00 10.46 201 THR A C 1
ATOM 1276 O O . THR A 1 174 ? -14.199 -24.914 -5.642 1.00 12.26 201 THR A O 1
ATOM 1280 N N . ASP A 1 175 ? -14.433 -23.366 -4.026 1.00 10.70 202 ASP A N 1
ATOM 1281 C CA . ASP A 1 175 ? -15.529 -22.670 -4.689 1.00 11.43 202 ASP A CA 1
ATOM 1282 C C . ASP A 1 175 ? -15.046 -21.448 -5.470 1.00 8.92 202 ASP A C 1
ATOM 1283 O O . ASP A 1 175 ? -15.852 -20.577 -5.781 1.00 9.35 202 ASP A O 1
ATOM 1288 N N . ILE A 1 176 ? -13.755 -21.394 -5.796 1.00 8.00 203 ILE A N 1
ATOM 1289 C CA . ILE A 1 176 ? -13.125 -20.177 -6.286 1.00 7.35 203 ILE A CA 1
ATOM 1290 C C . ILE A 1 176 ? -12.798 -20.259 -7.773 1.00 6.68 203 ILE A C 1
ATOM 1291 O O . ILE A 1 176 ? -12.235 -21.247 -8.248 1.00 7.42 203 ILE A O 1
ATOM 1296 N N . ALA A 1 177 ? -13.122 -19.191 -8.494 1.00 6.52 204 ALA A N 1
ATOM 1297 C CA . ALA A 1 177 ? -12.615 -18.977 -9.841 1.00 6.72 204 ALA A CA 1
ATOM 1298 C C . ALA A 1 177 ? -12.102 -17.545 -9.955 1.00 6.23 204 ALA A C 1
ATOM 1299 O O . ALA A 1 177 ? -12.668 -16.616 -9.371 1.00 7.35 204 ALA A O 1
ATOM 1301 N N . PHE A 1 178 ? -11.023 -17.395 -10.721 1.00 5.77 205 PHE A N 1
ATOM 1302 C CA . PHE A 1 178 ? -10.297 -16.142 -10.880 1.00 5.49 205 PHE A CA 1
ATOM 1303 C C . PHE A 1 178 ? -10.483 -15.588 -12.283 1.00 5.25 205 PHE A C 1
ATOM 1304 O O . PHE A 1 178 ? -10.078 -16.209 -13.274 1.00 5.66 205 PHE A O 1
ATOM 1312 N N . GLY A 1 179 ? -11.073 -14.399 -12.354 1.00 5.52 206 GLY A N 1
ATOM 1313 C CA . GLY A 1 179 ? -11.331 -13.741 -13.618 1.00 5.86 206 GLY A CA 1
ATOM 1314 C C . GLY A 1 179 ? -10.269 -12.746 -14.057 1.00 5.81 206 GLY A C 1
ATOM 1315 O O . GLY A 1 179 ? -10.364 -12.196 -15.152 1.00 6.28 206 GLY A O 1
ATOM 1316 N N . GLY A 1 180 ? -9.264 -12.490 -13.218 1.00 5.87 207 GLY A N 1
ATOM 1317 C CA . GLY A 1 180 ? -8.256 -11.490 -13.550 1.00 5.87 207 GLY A CA 1
ATOM 1318 C C . GLY A 1 180 ? -8.893 -10.148 -13.847 1.00 5.66 207 GLY A C 1
ATOM 1319 O O . GLY A 1 180 ? -9.840 -9.738 -13.171 1.00 6.34 207 GLY A O 1
ATOM 1320 N N . CYS A 1 181 ? -8.371 -9.452 -14.851 1.00 5.70 208 CYS A N 1
ATOM 1321 C CA . CYS A 1 181 ? -8.866 -8.106 -15.133 1.00 6.22 208 CYS A CA 1
ATOM 1322 C C . CYS A 1 181 ? -10.135 -8.113 -15.983 1.00 6.38 208 CYS A C 1
ATOM 1323 O O . CYS A 1 181 ? -10.724 -7.058 -16.210 1.00 7.37 208 CYS A O 1
ATOM 1326 N N . LEU A 1 182 ? -10.569 -9.281 -16.449 1.00 6.01 209 LEU A N 1
ATOM 1327 C CA . LEU A 1 182 ? -11.800 -9.387 -17.230 1.00 6.24 209 LEU A CA 1
ATOM 1328 C C . LEU A 1 182 ? -13.039 -9.024 -16.407 1.00 6.08 209 LEU A C 1
ATOM 1329 O O . LEU A 1 182 ? -13.974 -8.413 -16.924 1.00 6.89 209 LEU A O 1
ATOM 1334 N N . ILE A 1 183 ? -13.054 -9.439 -15.146 1.00 6.22 210 ILE A N 1
ATOM 1335 C CA . ILE A 1 183 ? -14.238 -9.334 -14.304 1.00 6.44 210 ILE A CA 1
ATOM 1336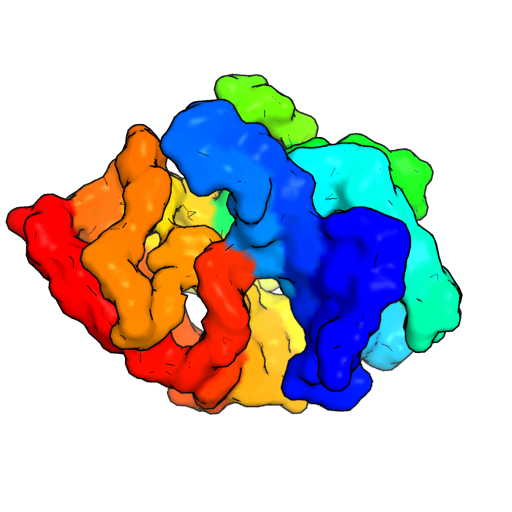 C C . ILE A 1 183 ? -14.050 -8.213 -13.284 1.00 6.55 210 ILE A C 1
ATOM 1337 O O . ILE A 1 183 ? -12.975 -8.089 -12.690 1.00 6.86 210 ILE A O 1
ATOM 1342 N N . LYS A 1 184 ? -15.100 -7.402 -13.129 1.00 7.17 211 LYS A N 1
ATOM 1343 C CA . LYS A 1 184 ? -15.192 -6.347 -12.130 1.00 7.94 211 LYS A CA 1
ATOM 1344 C C . LYS A 1 184 ? -16.299 -6.736 -11.136 1.00 7.78 211 LYS A C 1
ATOM 1345 O O . LYS A 1 184 ? -17.166 -7.553 -11.457 1.00 7.89 211 LYS A O 1
ATOM 1351 N N . ASP A 1 185 ? -16.303 -6.166 -9.932 1.00 8.68 212 ASP A N 1
ATOM 1352 C CA A ASP A 1 185 ? -17.288 -6.631 -8.951 0.73 9.00 212 ASP A CA 1
ATOM 1353 C CA B ASP A 1 185 ? -17.275 -6.561 -8.908 0.27 8.95 212 ASP A CA 1
ATOM 1354 C C . ASP A 1 185 ? -18.682 -6.081 -9.237 1.00 9.04 212 ASP A C 1
ATOM 1355 O O . ASP A 1 185 ? -18.883 -5.255 -10.137 1.00 9.25 212 ASP A O 1
ATOM 1364 N N . SER A 1 186 ? -19.642 -6.591 -8.479 1.00 9.58 213 SER A N 1
ATOM 1365 C CA . SER A 1 186 ? -21.049 -6.337 -8.723 1.00 10.53 213 SER A CA 1
ATOM 1366 C C . SER A 1 186 ? -21.488 -4.889 -8.518 1.00 11.81 213 SER A C 1
ATOM 1367 O O . SER A 1 186 ? -22.590 -4.533 -8.922 1.00 14.69 213 SER A O 1
ATOM 1370 N N . LYS A 1 187 ? -20.639 -4.068 -7.898 1.00 12.65 214 LYS A N 1
ATOM 1371 C CA A LYS A 1 187 ? -20.942 -2.660 -7.651 0.47 14.39 214 LYS A CA 1
ATOM 1372 C CA B LYS A 1 187 ? -20.959 -2.658 -7.672 0.53 14.44 214 LYS A CA 1
ATOM 1373 C C . LYS A 1 187 ? -20.065 -1.724 -8.490 1.00 14.15 214 LYS A C 1
ATOM 1374 O O . LYS A 1 187 ? -20.107 -0.505 -8.308 1.00 15.68 214 LYS A O 1
ATOM 1385 N N . ALA A 1 188 ? -19.272 -2.286 -9.406 1.00 13.16 215 ALA A N 1
ATOM 1386 C CA . ALA A 1 188 ? -18.373 -1.476 -10.231 1.00 12.86 215 ALA A CA 1
ATOM 1387 C C . ALA A 1 188 ? -19.150 -0.542 -11.157 1.00 12.94 215 ALA A C 1
ATOM 1388 O O . ALA A 1 188 ? -20.190 -0.918 -11.697 1.00 13.63 215 ALA A O 1
ATOM 1390 N N A LYS A 1 189 ? -18.641 0.674 -11.333 0.44 14.02 216 LYS A N 1
ATOM 1391 N N B LYS A 1 189 ? -18.628 0.666 -11.345 0.56 13.92 216 LYS A N 1
ATOM 1392 C CA A LYS A 1 189 ? -19.276 1.657 -12.207 0.44 15.43 216 LYS A CA 1
ATOM 1393 C CA B LYS A 1 189 ? -19.268 1.663 -12.199 0.56 15.11 216 LYS A CA 1
ATOM 1394 C C A LYS A 1 189 ? -18.926 1.453 -13.680 0.44 15.74 216 LYS A C 1
ATOM 1395 C C B LYS A 1 189 ? -18.903 1.503 -13.676 0.56 15.68 216 LYS A C 1
ATOM 1396 O O A LYS A 1 189 ? -19.748 1.736 -14.551 0.44 18.48 216 LYS A O 1
ATOM 1397 O O B LYS A 1 189 ? -19.686 1.881 -14.546 0.56 18.15 216 LYS A O 1
ATOM 1408 N N . SER A 1 190 ? -17.722 0.955 -13.958 1.00 15.69 217 SER A N 1
ATOM 1409 C CA . SER A 1 190 ? -17.251 0.810 -15.339 1.00 16.97 217 SER A CA 1
ATOM 1410 C C . SER A 1 190 ? -16.395 -0.432 -15.517 1.00 15.47 217 SER A C 1
ATOM 1411 O O . SER A 1 190 ? -16.131 -1.155 -14.558 1.00 14.71 217 SER A O 1
ATOM 1414 N N . LEU A 1 191 ? -15.953 -0.658 -16.753 1.00 15.80 218 LEU A N 1
ATOM 1415 C CA . LEU A 1 191 ? -15.042 -1.756 -17.079 1.00 14.82 218 LEU A CA 1
ATOM 1416 C C . LEU A 1 191 ? -13.564 -1.329 -17.051 1.00 14.49 218 LEU A C 1
ATOM 1417 O O . LEU A 1 191 ? -12.705 -2.015 -17.604 1.00 14.87 218 LEU A O 1
ATOM 1422 N N . GLY A 1 192 ? -13.268 -0.207 -16.397 1.00 16.92 219 GLY A N 1
ATOM 1423 C CA . GLY A 1 192 ? -11.890 0.215 -16.175 1.00 18.06 219 GLY A CA 1
ATOM 1424 C C . GLY A 1 192 ? -11.135 0.518 -17.456 1.00 18.85 219 GLY A C 1
ATOM 1425 O O . GLY A 1 192 ? -11.696 1.079 -18.395 1.00 19.53 219 GLY A O 1
ATOM 1426 N N . ASN A 1 193 ? -9.860 0.137 -17.494 1.00 19.04 220 ASN A N 1
ATOM 1427 C CA . ASN A 1 193 ? -9.014 0.399 -18.654 1.00 18.10 220 ASN A CA 1
ATOM 1428 C C . ASN A 1 193 ? -9.375 -0.513 -19.823 1.00 17.48 220 ASN A C 1
ATOM 1429 O O . ASN A 1 193 ? -9.134 -1.722 -19.784 1.00 17.37 220 ASN A O 1
ATOM 1434 N N . LEU A 1 194 ? -9.944 0.090 -20.862 1.00 15.90 221 LEU A N 1
ATOM 1435 C CA . LEU A 1 194 ? -10.333 -0.630 -22.068 1.00 14.91 221 LEU A CA 1
ATOM 1436 C C . LEU A 1 194 ? -9.391 -0.334 -23.234 1.00 13.84 221 LEU A C 1
ATOM 1437 O O . LEU A 1 194 ? -9.716 -0.629 -24.381 1.00 13.43 221 LEU A O 1
ATOM 1442 N N . GLY A 1 195 ? -8.217 0.224 -22.941 1.00 13.83 222 GLY A N 1
ATOM 1443 C CA . GLY A 1 195 ? -7.247 0.572 -23.974 1.00 13.40 222 GLY A CA 1
ATOM 1444 C C . GLY A 1 195 ? -6.915 -0.552 -24.941 1.00 12.82 222 GLY A C 1
ATOM 1445 O O . GLY A 1 195 ? -6.729 -0.306 -26.134 1.00 15.09 222 GLY A O 1
ATOM 1446 N N . ASP A 1 196 ? -6.833 -1.779 -24.428 1.00 11.72 223 ASP A N 1
ATOM 1447 C CA . ASP A 1 196 ? -6.503 -2.946 -25.245 1.00 11.00 223 ASP A CA 1
ATOM 1448 C C . ASP A 1 196 ? -7.678 -3.918 -25.357 1.00 10.77 223 ASP A C 1
ATOM 1449 O O . ASP A 1 196 ? -7.498 -5.071 -25.738 1.00 11.29 223 ASP A O 1
ATOM 1454 N N . ALA A 1 197 ? -8.881 -3.438 -25.057 1.00 10.81 224 ALA A N 1
ATOM 1455 C CA . ALA A 1 197 ? -10.049 -4.300 -24.966 1.00 10.62 224 ALA A CA 1
ATOM 1456 C C . ALA A 1 197 ? -10.654 -4.620 -26.323 1.00 11.38 224 ALA A C 1
ATOM 1457 O O . ALA A 1 197 ? -10.492 -3.874 -27.295 1.00 12.74 224 ALA A O 1
ATOM 1459 N N . ASP A 1 198 ? -11.353 -5.750 -26.360 1.00 11.84 225 ASP A N 1
ATOM 1460 C CA . ASP A 1 198 ? -12.186 -6.138 -27.487 1.00 12.15 225 ASP A CA 1
ATOM 1461 C C . ASP A 1 198 ? -13.631 -5.839 -27.088 1.00 12.22 225 ASP A C 1
ATOM 1462 O O . ASP A 1 198 ? -14.269 -6.622 -26.379 1.00 12.86 225 ASP A O 1
ATOM 1467 N N . THR A 1 199 ? -14.122 -4.682 -27.524 1.00 13.76 226 THR A N 1
ATOM 1468 C CA . THR A 1 199 ? -15.419 -4.161 -27.085 1.00 16.01 226 THR A CA 1
ATOM 1469 C C . THR A 1 199 ? -16.597 -4.974 -27.609 1.00 14.78 226 THR A C 1
ATOM 1470 O O . THR A 1 199 ? -17.629 -5.077 -26.947 1.00 17.44 226 THR A O 1
ATOM 1474 N N . GLU A 1 200 ? -16.443 -5.548 -28.796 1.00 14.06 227 GLU A N 1
ATOM 1475 C CA . GLU A 1 200 ? -17.508 -6.346 -29.394 1.00 14.68 227 GLU A CA 1
ATOM 1476 C C . GLU A 1 200 ? -17.718 -7.667 -28.662 1.00 12.66 227 GLU A C 1
ATOM 1477 O O . GLU A 1 200 ? -18.852 -8.121 -28.525 1.00 13.93 227 GLU A O 1
ATOM 1483 N N . HIS A 1 201 ? -16.632 -8.277 -28.196 1.00 11.27 228 HIS A N 1
ATOM 1484 C CA . HIS A 1 201 ? -16.694 -9.633 -27.652 1.00 11.12 228 HIS A CA 1
ATOM 1485 C C . HIS A 1 201 ? -16.662 -9.706 -26.148 1.00 9.62 228 HIS A C 1
ATOM 1486 O O . HIS A 1 201 ? -16.828 -10.789 -25.588 1.00 9.86 228 HIS A O 1
ATOM 1493 N N . TYR A 1 202 ? -16.473 -8.571 -25.478 1.00 9.09 229 TYR A N 1
ATOM 1494 C CA . TYR A 1 202 ? -16.275 -8.548 -24.028 1.00 8.36 229 TYR A CA 1
ATOM 1495 C C . TYR A 1 202 ? -17.409 -9.260 -23.286 1.00 8.01 229 TYR A C 1
ATOM 1496 O O . TYR A 1 202 ? -17.156 -10.117 -22.441 1.00 8.08 229 TYR A O 1
ATOM 1505 N N . ALA A 1 203 ? -18.654 -8.913 -23.594 1.00 8.37 230 ALA A N 1
ATOM 1506 C CA . ALA A 1 203 ? -19.780 -9.469 -22.851 1.00 8.64 230 ALA A CA 1
ATOM 1507 C C . ALA A 1 203 ? -19.818 -10.989 -22.957 1.00 8.55 230 ALA A C 1
ATOM 1508 O O . ALA A 1 203 ? -19.986 -11.683 -21.956 1.00 8.69 230 ALA A O 1
ATOM 1510 N N . ALA A 1 204 ? -19.671 -11.503 -24.175 1.00 8.83 231 ALA A N 1
ATOM 1511 C CA . ALA A 1 204 ? -19.685 -12.945 -24.390 1.00 9.33 231 ALA A CA 1
ATOM 1512 C C . ALA A 1 204 ? -18.526 -13.623 -23.660 1.00 8.63 231 ALA A C 1
ATOM 1513 O O . ALA A 1 204 ? -18.690 -14.707 -23.116 1.00 9.02 231 ALA A O 1
ATOM 1515 N N . SER A 1 205 ? -17.362 -12.986 -23.637 1.00 8.22 232 SER A N 1
ATOM 1516 C CA . SER A 1 205 ? -16.214 -13.559 -22.941 1.00 8.06 232 SER A CA 1
ATOM 1517 C C . SER A 1 205 ? -16.434 -13.612 -21.430 1.00 7.50 232 SER A C 1
ATOM 1518 O O . SER A 1 205 ? -16.111 -14.611 -20.791 1.00 7.45 232 SER A O 1
ATOM 1521 N N . ALA A 1 206 ? -17.002 -12.556 -20.857 1.00 7.41 233 ALA A N 1
ATOM 1522 C CA . ALA A 1 206 ? -17.330 -12.578 -19.438 1.00 7.38 233 ALA A CA 1
ATOM 1523 C C . ALA A 1 206 ? -18.312 -13.713 -19.127 1.00 7.41 233 ALA A C 1
ATOM 1524 O O . ALA A 1 206 ? -18.148 -14.442 -18.146 1.00 7.75 233 ALA A O 1
ATOM 1526 N N . ARG A 1 207 ? -19.340 -13.866 -19.961 1.00 7.67 234 ARG A N 1
ATOM 1527 C CA . ARG A 1 207 ? -20.312 -14.940 -19.761 1.00 8.14 234 ARG A CA 1
ATOM 1528 C C . ARG A 1 207 ? -19.682 -16.323 -19.943 1.00 8.13 234 ARG A C 1
ATOM 1529 O O . ARG A 1 207 ? -20.024 -17.259 -19.222 1.00 8.93 234 ARG A O 1
ATOM 1537 N N . ALA A 1 208 ? -18.739 -16.447 -20.874 1.00 7.93 235 ALA A N 1
ATOM 1538 C CA . ALA A 1 208 ? -18.066 -17.727 -21.098 1.00 8.30 235 ALA A CA 1
ATOM 1539 C C . ALA A 1 208 ? -17.240 -18.137 -19.879 1.00 7.73 235 ALA A C 1
ATOM 1540 O O . ALA A 1 208 ? -17.200 -19.312 -19.524 1.00 8.22 235 ALA A O 1
ATOM 1542 N N . PHE A 1 209 ? -16.586 -17.171 -19.239 1.00 7.49 236 PHE A N 1
ATOM 1543 C CA . PHE A 1 209 ? -15.888 -17.428 -17.978 1.00 7.22 236 PHE A CA 1
ATOM 1544 C C . PHE A 1 209 ? -16.854 -18.019 -16.941 1.00 7.34 236 PHE A C 1
ATOM 1545 O O . PHE A 1 209 ? -16.566 -19.040 -16.312 1.00 7.82 236 PHE A O 1
ATOM 1553 N N . GLY A 1 210 ? -18.013 -17.391 -16.770 1.00 7.68 237 GLY A N 1
ATOM 1554 C CA . GLY A 1 210 ? -18.993 -17.911 -15.823 1.00 8.22 237 GLY A CA 1
ATOM 1555 C C . GLY A 1 210 ? -19.442 -19.326 -16.154 1.00 8.25 237 GLY A C 1
ATOM 1556 O O . GLY A 1 210 ? -19.564 -20.171 -15.267 1.00 9.11 237 GLY A O 1
ATOM 1557 N N . ALA A 1 211 ? -19.671 -19.589 -17.437 1.00 8.51 238 ALA A N 1
ATOM 1558 C CA . ALA A 1 211 ? -20.153 -20.894 -17.879 1.00 9.28 238 ALA A CA 1
ATOM 1559 C C . ALA A 1 211 ? -19.093 -21.989 -17.728 1.00 9.59 238 ALA A C 1
ATOM 1560 O O . ALA A 1 211 ? -19.433 -23.158 -17.554 1.00 10.66 238 ALA A O 1
ATOM 1562 N N . ALA A 1 212 ? -17.819 -21.609 -17.791 1.00 9.06 239 ALA A N 1
ATOM 1563 C CA . ALA A 1 212 ? -16.719 -22.561 -17.633 1.00 9.29 239 ALA A CA 1
ATOM 1564 C C . ALA A 1 212 ? -16.579 -23.055 -16.197 1.00 9.04 239 ALA A C 1
ATOM 1565 O O . ALA A 1 212 ? -16.130 -24.179 -15.969 1.00 10.50 239 ALA A O 1
ATOM 1567 N N . PHE A 1 213 ? -16.948 -22.206 -15.239 1.00 8.66 240 PHE A N 1
ATOM 1568 C CA . PHE A 1 213 ? -16.798 -22.505 -13.814 1.00 8.77 240 PHE A CA 1
ATOM 1569 C C . PHE A 1 213 ? -18.144 -22.338 -13.110 1.00 9.23 240 PHE A C 1
ATOM 1570 O O . PHE A 1 213 ? -18.298 -21.480 -12.247 1.00 9.10 240 PHE A O 1
ATOM 1578 N N . PRO A 1 214 ? -19.134 -23.167 -13.474 1.00 10.26 241 PRO A N 1
ATOM 1579 C CA . PRO A 1 214 ? -20.500 -22.941 -12.984 1.00 11.73 241 PRO A CA 1
ATOM 1580 C C . PRO A 1 214 ? -20.689 -23.127 -11.474 1.00 12.61 241 PRO A C 1
ATOM 1581 O O . PRO A 1 214 ? -21.635 -22.579 -10.907 1.00 15.61 241 PRO A O 1
ATOM 1585 N N . LYS A 1 215 ? -19.807 -23.893 -10.837 1.00 13.07 242 LYS A N 1
ATOM 1586 C CA . LYS A 1 215 ? -19.910 -24.166 -9.403 1.00 14.53 242 LYS A CA 1
ATOM 1587 C C . LYS A 1 215 ? -19.212 -23.115 -8.542 1.00 13.68 242 LYS A C 1
ATOM 1588 O O . LYS A 1 215 ? -19.349 -23.134 -7.318 1.00 16.16 242 LYS A O 1
ATOM 1594 N N . ALA A 1 216 ? -18.457 -22.214 -9.168 1.00 11.22 243 ALA A N 1
ATOM 1595 C CA . ALA A 1 216 ? -17.667 -21.238 -8.425 1.00 10.78 243 ALA A CA 1
ATOM 1596 C C . ALA A 1 216 ? -18.552 -20.152 -7.839 1.00 11.29 243 ALA A C 1
ATOM 1597 O O . ALA A 1 216 ? -19.109 -19.336 -8.568 1.00 14.25 243 ALA A O 1
ATOM 1599 N N . SER A 1 217 ? -18.651 -20.130 -6.516 1.00 9.83 244 SER A N 1
ATOM 1600 C CA . SER A 1 217 ? -19.461 -19.136 -5.826 1.00 10.31 244 SER A CA 1
ATOM 1601 C C . SER A 1 217 ? -18.658 -17.926 -5.347 1.00 9.50 244 SER A C 1
ATOM 1602 O O . SER A 1 217 ? -19.256 -16.906 -4.990 1.00 11.33 244 SER A O 1
ATOM 1605 N N . MET A 1 218 ? -17.329 -18.052 -5.312 1.00 8.46 245 MET A N 1
ATOM 1606 C CA . MET A 1 218 ? -16.450 -16.943 -4.971 1.00 8.29 245 MET A CA 1
ATOM 1607 C C . MET A 1 218 ? -15.642 -16.590 -6.204 1.00 7.47 245 MET A C 1
ATOM 1608 O O . MET A 1 218 ? -14.846 -17.394 -6.690 1.00 8.16 245 MET A O 1
ATOM 1613 N N . ILE A 1 219 ? -15.875 -15.384 -6.707 1.00 6.96 246 ILE A N 1
ATOM 1614 C CA . ILE A 1 219 ? -15.196 -14.878 -7.877 1.00 6.63 246 ILE A CA 1
ATOM 1615 C C . ILE A 1 219 ? -14.136 -13.882 -7.422 1.00 6.32 246 ILE A C 1
ATOM 1616 O O . ILE A 1 219 ? -14.435 -12.897 -6.743 1.00 7.43 246 ILE A O 1
ATOM 1621 N N . VAL A 1 220 ? -12.893 -14.186 -7.771 1.00 6.09 247 VAL A N 1
ATOM 1622 C CA . VAL A 1 220 ? -11.734 -13.368 -7.435 1.00 5.86 247 VAL A CA 1
ATOM 1623 C C . VAL A 1 220 ? -11.329 -12.638 -8.712 1.00 5.41 247 VAL A C 1
ATOM 1624 O O . VAL A 1 220 ? -11.450 -13.190 -9.811 1.00 5.97 247 VAL A O 1
ATOM 1628 N N . MET A 1 221 ? -10.872 -11.397 -8.571 1.00 5.47 248 MET A N 1
ATOM 1629 C CA A MET A 1 221 ? -10.562 -10.609 -9.749 0.74 5.56 248 MET A CA 1
ATOM 1630 C CA B MET A 1 221 ? -10.680 -10.474 -9.688 0.26 5.64 248 MET A CA 1
ATOM 1631 C C . MET A 1 221 ? -9.468 -9.598 -9.423 1.00 5.39 248 MET A C 1
ATOM 1632 O O . MET A 1 221 ? -9.084 -9.424 -8.270 1.00 6.00 248 MET A O 1
ATOM 1641 N N . SER A 1 222 ? -8.931 -8.963 -10.454 1.00 5.30 249 SER A N 1
ATOM 1642 C CA . SER A 1 222 ? -7.746 -8.148 -10.238 1.00 5.56 249 SER A CA 1
ATOM 1643 C C . SER A 1 222 ? -7.977 -6.894 -9.408 1.00 5.64 249 SER A C 1
ATOM 1644 O O . SER A 1 222 ? -7.096 -6.517 -8.638 1.00 6.45 249 SER A O 1
ATOM 1647 N N . HIS A 1 223 ? -9.106 -6.218 -9.605 1.00 6.37 250 HIS A N 1
ATOM 1648 C CA . HIS A 1 223 ? -9.246 -4.845 -9.100 1.00 7.25 250 HIS A CA 1
ATOM 1649 C C . HIS A 1 223 ? -10.461 -4.630 -8.232 1.00 8.47 250 HIS A C 1
ATOM 1650 O O . HIS A 1 223 ? -10.898 -3.497 -8.031 1.00 10.77 250 HIS A O 1
ATOM 1657 N N . SER A 1 224 ? -10.998 -5.719 -7.689 1.00 8.25 251 SER A N 1
ATOM 1658 C CA . SER A 1 224 ? -12.020 -5.659 -6.647 1.00 9.11 251 SER A CA 1
ATOM 1659 C C . SER A 1 224 ? -11.787 -6.800 -5.676 1.00 8.41 251 SER A C 1
ATOM 1660 O O . SER A 1 224 ? -11.158 -7.796 -6.035 1.00 7.93 251 SER A O 1
ATOM 1663 N N . ALA A 1 225 ? -12.329 -6.669 -4.468 1.00 8.87 252 ALA A N 1
ATOM 1664 C CA . ALA A 1 225 ? -12.313 -7.758 -3.502 1.00 8.64 252 ALA A CA 1
ATOM 1665 C C . ALA A 1 225 ? -13.163 -8.919 -4.018 1.00 7.64 252 ALA A C 1
ATOM 1666 O O . ALA A 1 225 ? -14.036 -8.723 -4.866 1.00 8.33 252 ALA A O 1
ATOM 1668 N N . PRO A 1 226 ? -12.944 -10.128 -3.487 1.00 7.52 253 PRO A N 1
ATOM 1669 C CA . PRO A 1 226 ? -13.742 -11.262 -3.926 1.00 7.61 253 PRO A CA 1
ATOM 1670 C C . PRO A 1 226 ? -15.238 -11.004 -3.767 1.00 7.65 253 PRO A C 1
ATOM 1671 O O . PRO A 1 226 ? -15.673 -10.365 -2.805 1.00 8.76 253 PRO A O 1
ATOM 1675 N N . ASP A 1 227 ? -16.013 -11.507 -4.717 1.00 7.58 254 ASP A N 1
ATOM 1676 C CA . ASP A 1 227 ? -17.442 -11.231 -4.766 1.00 8.02 254 ASP A CA 1
ATOM 1677 C C . ASP A 1 227 ? -18.195 -12.502 -5.140 1.00 7.64 254 ASP A C 1
ATOM 1678 O O . ASP A 1 227 ? -17.597 -13.541 -5.439 1.00 8.22 254 ASP A O 1
ATOM 1683 N N . SER A 1 228 ? -19.515 -12.417 -5.113 1.00 8.27 255 SER A N 1
ATOM 1684 C CA . SER A 1 228 ? -20.359 -13.475 -5.631 1.00 8.47 255 SER A CA 1
ATOM 1685 C C . SER A 1 228 ? -20.343 -13.475 -7.161 1.00 7.99 255 SER A C 1
ATOM 1686 O O . SER A 1 228 ? -19.705 -12.631 -7.803 1.00 8.03 255 SER A O 1
ATOM 1689 N N . ARG A 1 229 ? -21.107 -14.395 -7.740 1.00 8.04 256 ARG A N 1
ATOM 1690 C CA . ARG A 1 229 ? -21.237 -14.479 -9.186 1.00 7.93 256 ARG A CA 1
ATOM 1691 C C . ARG A 1 229 ? -21.940 -13.268 -9.793 1.00 7.63 256 ARG A C 1
ATOM 1692 O O . ARG A 1 229 ? -21.916 -13.109 -11.010 1.00 7.73 256 ARG A O 1
ATOM 1700 N N . ALA A 1 230 ? -22.544 -12.410 -8.967 1.00 7.67 257 ALA A N 1
ATOM 1701 C CA . ALA A 1 230 ? -23.062 -11.137 -9.462 1.00 7.94 257 ALA A CA 1
ATOM 1702 C C . ALA A 1 230 ? -21.955 -10.293 -10.107 1.00 7.55 257 ALA A C 1
ATOM 1703 O O . ALA A 1 230 ? -22.235 -9.440 -10.939 1.00 7.89 257 ALA A O 1
ATOM 1705 N N . ALA A 1 231 ? -20.697 -10.519 -9.739 1.00 7.26 258 ALA A N 1
ATOM 1706 C CA . ALA A 1 231 ? -19.597 -9.857 -10.441 1.00 7.12 258 ALA A CA 1
ATOM 1707 C C . ALA A 1 231 ? -19.626 -10.192 -11.935 1.00 6.96 258 ALA A C 1
ATOM 1708 O O . ALA A 1 231 ? -19.405 -9.325 -12.788 1.00 7.18 258 ALA A O 1
ATOM 1710 N N . ILE A 1 232 ? -19.885 -11.457 -12.251 1.00 6.92 259 ILE A N 1
ATOM 1711 C CA . ILE A 1 232 ? -19.893 -11.907 -13.636 1.00 7.07 259 ILE A CA 1
ATOM 1712 C C . ILE A 1 232 ? -21.097 -11.330 -14.384 1.00 7.11 259 ILE A C 1
ATOM 1713 O O . ILE A 1 232 ? -20.954 -10.776 -15.474 1.00 7.37 259 ILE A O 1
ATOM 1718 N N . THR A 1 233 ? -22.287 -11.459 -13.806 1.00 7.28 260 THR A N 1
ATOM 1719 C CA . THR A 1 233 ? -23.477 -10.963 -14.473 1.00 7.51 260 THR A CA 1
ATOM 1720 C C . THR A 1 233 ? -23.415 -9.443 -14.649 1.00 7.61 260 THR A C 1
ATOM 1721 O O . THR A 1 233 ? -23.786 -8.928 -15.703 1.00 8.16 260 THR A O 1
ATOM 1725 N N . HIS A 1 234 ? -22.950 -8.722 -13.631 1.00 7.84 261 HIS A N 1
ATOM 1726 C CA . HIS A 1 234 ? -22.861 -7.265 -13.725 1.00 8.21 261 HIS A CA 1
ATOM 1727 C C . HIS A 1 234 ? -21.821 -6.828 -14.728 1.00 8.12 261 HIS A C 1
ATOM 1728 O O . HIS A 1 234 ? -22.054 -5.898 -15.498 1.00 8.40 261 HIS A O 1
ATOM 1735 N N . THR A 1 235 ? -20.669 -7.495 -14.744 1.00 7.76 262 THR A N 1
ATOM 1736 C CA . THR A 1 235 ? -19.638 -7.186 -15.727 1.00 7.60 262 THR A CA 1
ATOM 1737 C C . THR A 1 235 ? -20.175 -7.393 -17.146 1.00 7.64 262 THR A C 1
ATOM 1738 O O . THR A 1 235 ? -19.999 -6.538 -18.012 1.00 8.13 262 THR A O 1
ATOM 1742 N N . ALA A 1 236 ? -20.823 -8.529 -17.376 1.00 7.72 263 ALA A N 1
ATOM 1743 C CA . ALA A 1 236 ? -21.345 -8.833 -18.704 1.00 8.01 263 ALA A CA 1
ATOM 1744 C C . ALA A 1 236 ? -22.427 -7.836 -19.110 1.00 8.28 263 ALA A C 1
ATOM 1745 O O . ALA A 1 236 ? -22.472 -7.407 -20.263 1.00 8.88 263 ALA A O 1
ATOM 1747 N N . ARG A 1 237 ? -23.284 -7.459 -18.163 1.00 8.34 264 ARG A N 1
ATOM 1748 C CA . ARG A 1 237 ? -24.355 -6.522 -18.463 1.00 9.06 264 ARG A CA 1
ATOM 1749 C C . ARG A 1 237 ? -23.791 -5.150 -18.821 1.00 9.72 264 ARG A C 1
ATOM 1750 O O . ARG A 1 237 ? -24.275 -4.509 -19.755 1.00 11.00 264 ARG A O 1
ATOM 1758 N N . MET A 1 238 ? -22.760 -4.709 -18.101 1.00 9.92 265 MET A N 1
ATOM 1759 C CA . MET A 1 238 ? -22.086 -3.462 -18.451 1.00 10.62 265 MET A CA 1
ATOM 1760 C C . MET A 1 238 ? -21.456 -3.570 -19.835 1.00 10.55 265 MET A C 1
ATOM 1761 O O . MET A 1 238 ? -21.503 -2.621 -20.616 1.00 11.69 265 MET A O 1
ATOM 1766 N N . ALA A 1 239 ? -20.861 -4.723 -20.130 1.00 10.37 266 ALA A N 1
ATOM 1767 C CA . ALA A 1 239 ? -20.209 -4.951 -21.418 1.00 10.92 266 ALA A CA 1
ATOM 1768 C C . ALA A 1 239 ? -21.207 -5.020 -22.576 1.00 11.36 266 ALA A C 1
ATOM 1769 O O . ALA A 1 239 ? -20.834 -4.770 -23.721 1.00 12.43 266 ALA A O 1
ATOM 1771 N N . ASP A 1 240 ? -22.465 -5.349 -22.291 1.00 11.34 267 ASP A N 1
ATOM 1772 C CA . ASP A 1 240 ? -23.502 -5.278 -23.315 1.00 12.40 267 ASP A CA 1
ATOM 1773 C C . ASP A 1 240 ? -23.565 -3.859 -23.896 1.00 14.31 267 ASP A C 1
ATOM 1774 O O . ASP A 1 240 ? -23.872 -3.694 -25.070 1.00 17.02 267 ASP A O 1
ATOM 1779 N N . LYS A 1 241 ? -23.260 -2.847 -23.080 1.00 15.34 268 LYS A N 1
ATOM 1780 C CA . LYS A 1 241 ? -23.278 -1.445 -23.527 1.00 16.58 268 LYS A CA 1
ATOM 1781 C C . LYS A 1 241 ? -22.111 -1.064 -24.450 1.00 18.15 268 LYS A C 1
ATOM 1782 O O . LYS A 1 241 ? -22.168 -0.029 -25.112 1.00 20.24 268 LYS A O 1
ATOM 1788 N N . LEU A 1 242 ? -21.059 -1.883 -24.490 1.00 18.51 269 LEU A N 1
ATOM 1789 C CA . LEU A 1 242 ? -19.929 -1.643 -25.397 1.00 19.63 269 LEU A CA 1
ATOM 1790 C C . LEU A 1 242 ? -20.257 -1.993 -26.850 1.00 21.37 269 LEU A C 1
ATOM 1791 O O . LEU A 1 242 ? -19.578 -1.526 -27.765 1.00 24.00 269 LEU A O 1
ATOM 1796 N N . ARG A 1 243 ? -21.289 -2.811 -27.056 1.00 22.68 270 ARG A N 1
ATOM 1797 C CA . ARG A 1 243 ? -21.658 -3.291 -28.388 1.00 25.63 270 ARG A CA 1
ATOM 1798 C C . ARG A 1 243 ? -22.690 -2.369 -29.028 1.00 27.55 270 ARG 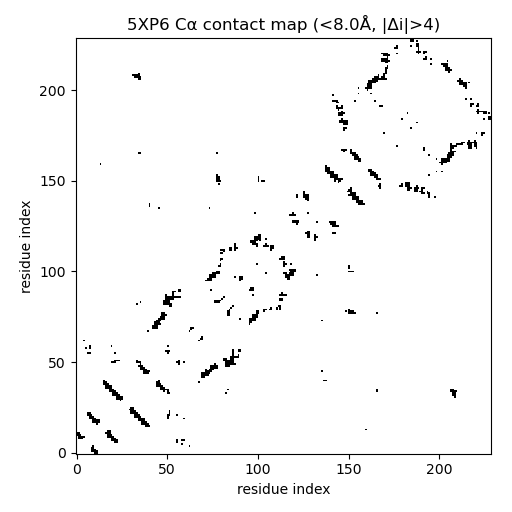A C 1
ATOM 1799 O O . ARG A 1 243 ? -23.195 -2.644 -30.116 1.00 31.04 270 ARG A O 1
#

Nearest PDB structures (foldseek):
  6o3r-assembly1_A  TM=1.003E+00  e=8.504E-51  Klebsiella pneumoniae
  5zio-assembly1_A  TM=1.004E+00  e=1.153E-50  Klebsiella pneumoniae
  6mgz-assembly3_B  TM=9.997E-01  e=1.302E-50  Klebsiella pneumoniae
  5zgf-assembly1_A  TM=9.999E-01  e=3.240E-50  Klebsiella pneumoniae
  4tzb-assembly1_A  TM=9.968E-01  e=4.960E-50  Escherichia coli

B-factor: mean 11.0, std 5.98, range [4.0, 44.29]

GO terms:
  GO:0008800 beta-lactamase activity (F, IDA)
  GO:0008270 zinc ion binding (F, IDA)
  GO:0017001 antibiotic catabolic process (P, IDA)

Sequence (229 aa):
GDQQRFGDLVFRRQLAPNVWQHTSYLDDMPGFGAVASNGLIVRDGGRVLVVDTAWTDDQTAQILNNWIKKQQEEINLPVALAVVTHAHQDKMMGGMMDALHAAGIATYANALSNQLAPQEGMVAAQHSLTFAANGWVEEPATAPNFGPLKKVFYPGPGHTSSDNITVGIIDDGTDIAFGGCLIKDDSKKAKKSLGNLGDADTEHYAASARAFGAAFPKASMIVMMSHSAPDSRAAITHTARMADKLR

Radius of gyration: 15.91 Å; Cα contacts (8 Å, |Δi|>4): 580; chains: 1; bounding box: 40×42×38 Å

InterPro domains:
  IPR001279 Metallo-beta-lactamase [PF00753] (72-250)
  IPR001279 Metallo-beta-lactamase [SM00849] (74-250)
  IPR036866 Ribonuclease Z/Hydroxyacylglutathione hydrolase-like [G3DSA:3.60.15.10] (28-270)
  IPR036866 Ribonuclease Z/Hydroxyacylglutathione hydrolase-like [SSF56281] (51-261)
  IPR050855 Metallo-beta-lactamase type 2-like [PTHR42951] (72-236)
  IPR058199 Metallo-beta-lactamase type 2/VIM/IMP-1 [NF033088] (48-266)

CATH classification: 3.60.15.10